Protein AF-0000000086765853 (afdb_homodimer)

Secondary structure (DSSP, 8-state):
-EEEEEEETTEEEEEEESSTT---HHHHHTHHHHHHHHHHHIIIIITTSSS-SSEEEEEEE-TTS-EEEEEEEESSTT---TTS-HHHHHHHHHSTT---EEE----TT-S-TT--------EEEEEEE-------/-EEEEEEETTEEEEEEESSTT---HHHHHTHHHHHHHHHHHIIIIITTSSS-SSEEEEEEE-TTS-EEEEEEEESSTT---TTS-HHHHHHHHHSTT---EEE----TT-S-TT--------EEEEEEE-------

pLDDT: mean 81.11, std 23.7, range [24.75, 98.75]

Sequence (272 aa):
MEFRCFVCGQLLVGISQREVTGYYPALLERKNELEMVIWEFFMDEVRLKFDSENYTFDVYVRKDGQVKLLDFNPWDAFTLPLLFSWEELEENIIEDGNTLEFRIVDSQCGVRPGLKTAVPCVTIWIPVQVVVGINSMEFRCFVCGQLLVGISQREVTGYYPALLERKNELEMVIWEFFMDEVRLKFDSENYTFDVYVRKDGQVKLLDFNPWDAFTLPLLFSWEELEENIIEDGNTLEFRIVDSQCGVRPGLKTAVPCVTIWIPVQVVVGINS

Solvent-accessible surface area (backbone atoms only — not comparable to full-atom values): 15939 Å² total; per-residue (Å²): 86,52,33,38,33,35,30,51,81,73,34,70,33,36,36,22,37,55,65,74,79,56,60,48,71,71,53,65,77,38,41,70,60,51,51,49,51,51,49,49,47,37,65,72,70,48,58,86,57,54,91,72,42,50,27,30,36,31,36,36,38,45,96,88,62,52,74,39,83,71,50,32,36,50,51,66,48,99,40,82,59,72,84,49,49,67,67,58,49,53,48,26,58,66,46,94,62,62,42,63,44,78,47,65,52,84,46,86,73,54,73,58,86,79,65,74,63,77,70,69,76,56,66,42,53,45,65,44,71,62,79,80,75,80,76,127,86,52,33,37,34,33,30,51,81,73,34,70,32,34,36,21,37,54,64,75,83,55,61,49,71,70,54,65,77,40,42,70,61,51,53,49,50,52,49,50,46,36,64,73,69,49,59,87,57,52,90,69,42,51,30,28,37,33,34,37,38,45,94,87,60,53,73,42,82,71,50,32,36,50,51,66,48,100,40,81,59,72,84,50,49,68,69,58,48,54,49,26,58,65,44,94,63,60,41,64,43,80,47,64,52,83,47,84,72,53,70,57,86,79,63,75,62,77,70,69,79,56,63,40,55,45,70,42,74,58,79,81,75,78,78,126

InterPro domains:
  IPR009772 Cell division cycle protein 123 [PF07065] (1-120)
  IPR009772 Cell division cycle protein 123 [PTHR15323] (1-120)

Radius of gyration: 19.99 Å; Cα contacts (8 Å, |Δi|>4): 425; chains: 2; bounding box: 45×53×58 Å

Nearest PDB structures (foldseek):
  8phd-assembly1_A  TM=9.191E-01  e=2.133E-11  Homo sapiens
  8phd-assembly2_C  TM=8.985E-01  e=3.098E-11  Homo sapiens
  8phv-assembly2_C  TM=8.427E-01  e=3.098E-11  Homo sapiens
  8phv-assembly1_A  TM=8.500E-01  e=6.954E-11  Homo sapiens
  3v4z-assembly1_B  TM=4.819E-01  e=2.532E-01  Yersinia pestis CO92

Organism: NCBI:txid165716

Foldseek 3Di:
DKWKWWFAQLATQEIEDPPQLDDDVVCVVCVVVLVVLVVVCSVPPPGPPDDDRTWMWMWDADPVSDIGTDDIGGHPPVDDPRVDDSVVSVVCCVPVPNHYDYDHRHDNVPPPVPCPPPPPPDPDDDDDPPPPPPDD/DKWKWWFAQLATQEIEDPPQLDDDVVCVVCVVVLVVLVVVCSVPPPGPPDDDRTWMWMWDADPVSDIDTDDIGGHPPVDDPRVDDSVVSVVCCVPPPNHYDYDHRHDNVPPPVPCPPPPPPDDDDDDDDDPPDPDD

Structure (mmCIF, N/CA/C/O backbone):
data_AF-0000000086765853-model_v1
#
loop_
_entity.id
_entity.type
_entity.pdbx_description
1 polymer 'Temperature sensing protein-like protein'
#
loop_
_atom_site.group_PDB
_atom_site.id
_atom_site.type_symbol
_atom_site.label_atom_id
_atom_site.label_alt_id
_atom_site.label_comp_id
_atom_site.label_asym_id
_atom_site.label_entity_id
_atom_site.label_seq_id
_atom_site.pdbx_PDB_ins_code
_atom_site.Cartn_x
_atom_site.Cartn_y
_atom_site.Cartn_z
_atom_site.occupancy
_atom_site.B_iso_or_equiv
_atom_site.auth_seq_id
_atom_site.auth_comp_id
_atom_site.auth_asym_id
_atom_site.auth_atom_id
_atom_site.pdbx_PDB_model_num
ATOM 1 N N . MET A 1 1 ? 11.023 13.398 2.268 1 91.69 1 MET A N 1
ATOM 2 C CA . MET A 1 1 ? 10.312 13.047 3.492 1 91.69 1 MET A CA 1
ATOM 3 C C . MET A 1 1 ? 9.031 12.281 3.176 1 91.69 1 MET A C 1
ATOM 5 O O . MET A 1 1 ? 8.43 12.484 2.123 1 91.69 1 MET A O 1
ATOM 9 N N . GLU A 1 2 ? 8.641 11.445 4.141 1 94.81 2 GLU A N 1
ATOM 10 C CA . GLU A 1 2 ? 7.523 10.547 3.871 1 94.81 2 GLU A CA 1
ATOM 11 C C . GLU A 1 2 ? 6.301 10.93 4.703 1 94.81 2 GLU A C 1
ATOM 13 O O . GLU A 1 2 ? 6.422 11.266 5.883 1 94.81 2 GLU A O 1
ATOM 18 N N . PHE A 1 3 ? 5.105 10.797 4.02 1 97.75 3 PHE A N 1
ATOM 19 C CA . PHE A 1 3 ? 3.83 11.109 4.652 1 97.75 3 PHE A CA 1
ATOM 20 C C . PHE A 1 3 ? 2.785 10.047 4.316 1 97.75 3 PHE A C 1
ATOM 22 O O . PHE A 1 3 ? 2.797 9.484 3.223 1 97.75 3 PHE A O 1
ATOM 29 N N . ARG A 1 4 ? 1.927 9.797 5.297 1 98.25 4 ARG A N 1
ATOM 30 C CA . ARG A 1 4 ? 0.739 8.984 5.051 1 98.25 4 ARG A CA 1
ATOM 31 C C . ARG A 1 4 ? -0.505 9.859 4.934 1 98.25 4 ARG A C 1
ATOM 33 O O . ARG A 1 4 ? -0.771 10.688 5.801 1 98.25 4 ARG A O 1
ATOM 40 N N . CYS A 1 5 ? -1.219 9.648 3.871 1 98.75 5 CYS A N 1
ATOM 41 C CA . CYS A 1 5 ? -2.4 10.438 3.547 1 98.75 5 CYS A CA 1
ATOM 42 C C . CYS A 1 5 ? -3.67 9.609 3.707 1 98.75 5 CYS A C 1
ATOM 44 O O . CYS A 1 5 ? -3.715 8.453 3.297 1 98.75 5 CYS A O 1
ATOM 46 N N . PHE A 1 6 ? -4.676 10.227 4.277 1 98.31 6 PHE A N 1
ATOM 47 C CA . PHE A 1 6 ? -5.93 9.547 4.578 1 98.31 6 PHE A CA 1
ATOM 48 C C . PHE A 1 6 ? -7.062 10.102 3.725 1 98.31 6 PHE A C 1
ATOM 50 O O . PHE A 1 6 ? -7.324 11.305 3.736 1 98.31 6 PHE A O 1
ATOM 57 N N . VAL A 1 7 ? -7.691 9.188 3.023 1 97.56 7 VAL A N 1
ATOM 58 C CA . VAL A 1 7 ? -8.758 9.578 2.109 1 97.56 7 VAL A CA 1
ATOM 59 C C . VAL A 1 7 ? -10.062 8.891 2.51 1 97.56 7 VAL A C 1
ATOM 61 O O . VAL A 1 7 ? -10.109 7.664 2.629 1 97.56 7 VAL A O 1
ATOM 64 N N . CYS A 1 8 ? -11.094 9.625 2.678 1 96.25 8 CYS A N 1
ATOM 65 C CA . CYS A 1 8 ? -12.43 9.117 2.969 1 96.25 8 CYS A CA 1
ATOM 66 C C . CYS A 1 8 ? -13.469 9.789 2.086 1 96.25 8 CYS A C 1
ATOM 68 O O . CYS A 1 8 ? -13.539 11.016 2.023 1 96.25 8 CYS A O 1
ATOM 70 N N . GLY A 1 9 ? -14.258 8.961 1.417 1 93.94 9 GLY A N 1
ATOM 71 C CA . GLY A 1 9 ? -15.219 9.539 0.495 1 93.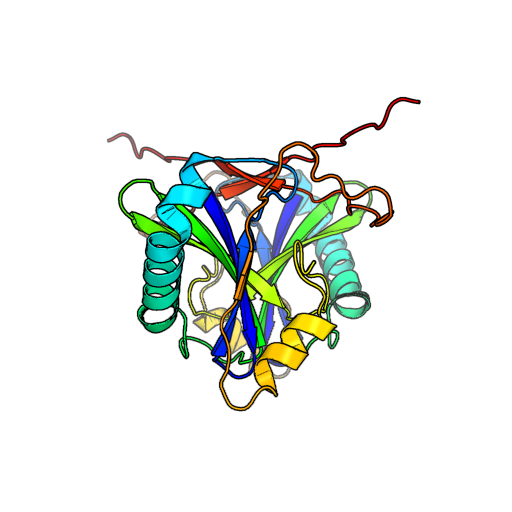94 9 GLY A CA 1
ATOM 72 C C . GLY A 1 9 ? -14.578 10.406 -0.576 1 93.94 9 GLY A C 1
ATOM 73 O O . GLY A 1 9 ? -15.102 11.469 -0.918 1 93.94 9 GLY A O 1
ATOM 74 N N . GLN A 1 10 ? -13.414 10.039 -0.979 1 94.88 10 GLN A N 1
ATOM 75 C CA . GLN A 1 10 ? -12.656 10.727 -2.023 1 94.88 10 GLN A CA 1
ATOM 76 C C . GLN A 1 10 ? -12.211 12.109 -1.56 1 94.88 10 GLN A C 1
ATOM 78 O O . GLN A 1 10 ? -11.875 12.969 -2.379 1 94.88 10 GLN A O 1
ATOM 83 N N . LEU A 1 11 ? -12.203 12.312 -0.26 1 95.62 11 LEU A N 1
ATOM 84 C CA . LEU A 1 11 ? -11.688 13.547 0.312 1 95.62 11 LEU A CA 1
ATOM 85 C C . LEU A 1 11 ? -10.414 13.289 1.114 1 95.62 11 LEU A C 1
ATOM 87 O O . LEU A 1 11 ? -10.352 12.336 1.895 1 95.62 11 LEU A O 1
ATOM 91 N N . LEU A 1 12 ? -9.406 14.102 0.818 1 97.56 12 LEU A N 1
ATOM 92 C CA . LEU A 1 12 ? -8.219 14.062 1.654 1 97.56 12 LEU A CA 1
ATOM 93 C C . LEU A 1 12 ? -8.477 14.703 3.012 1 97.56 12 LEU A C 1
ATOM 95 O O . LEU A 1 12 ? -8.641 15.922 3.104 1 97.56 12 LEU A O 1
ATOM 99 N N . VAL A 1 13 ? -8.469 13.852 4.09 1 97.31 13 VAL A N 1
ATOM 100 C CA . VAL A 1 13 ? -8.953 14.383 5.359 1 97.31 13 VAL A CA 1
ATOM 101 C C . VAL A 1 13 ? -7.801 14.492 6.355 1 97.31 13 VAL A C 1
ATOM 103 O O . VAL A 1 13 ? -7.934 15.133 7.402 1 97.31 13 VAL A O 1
ATOM 106 N N . GLY A 1 14 ? -6.699 13.781 6.109 1 97.75 14 GLY A N 1
ATOM 107 C CA . GLY A 1 14 ? -5.551 13.836 6.996 1 97.75 14 GLY A CA 1
ATOM 108 C C . GLY A 1 14 ? -4.238 13.523 6.297 1 97.75 14 GLY A C 1
ATOM 109 O O . GLY A 1 14 ? -4.203 12.711 5.367 1 97.75 14 GLY A O 1
ATOM 110 N N . ILE A 1 15 ? -3.145 14.211 6.715 1 98.38 15 ILE A N 1
ATOM 111 C CA . ILE A 1 15 ? -1.766 13.914 6.34 1 98.38 15 I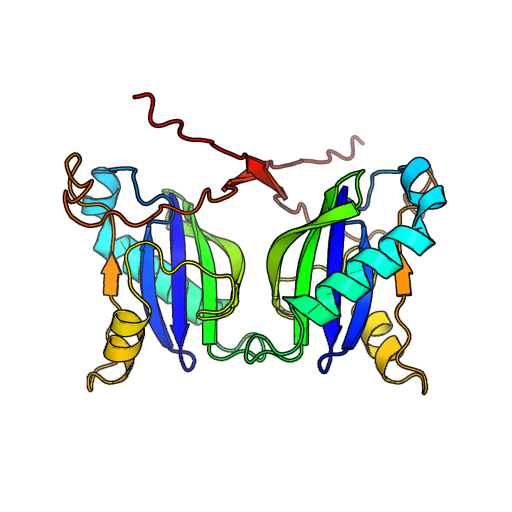LE A CA 1
ATOM 112 C C . ILE A 1 15 ? -0.908 13.773 7.598 1 98.38 15 ILE A C 1
ATOM 114 O O . ILE A 1 15 ? -0.915 14.648 8.461 1 98.38 15 ILE A O 1
ATOM 118 N N . SER A 1 16 ? -0.271 12.695 7.711 1 97.56 16 SER A N 1
ATOM 119 C CA . SER A 1 16 ? 0.595 12.445 8.859 1 97.56 16 SER A CA 1
ATOM 120 C C . SER A 1 16 ? 2.035 12.203 8.422 1 97.56 16 SER A C 1
ATOM 122 O O . SER A 1 16 ? 2.281 11.508 7.434 1 97.56 16 SER A O 1
ATOM 124 N N . GLN A 1 17 ? 2.912 12.789 9.203 1 95.31 17 GLN A N 1
ATOM 125 C CA . GLN A 1 17 ? 4.293 12.336 9.102 1 95.31 17 GLN A CA 1
ATOM 126 C C . GLN A 1 17 ? 4.379 10.812 9.234 1 95.31 17 GLN A C 1
ATOM 128 O O . GLN A 1 17 ? 3.727 10.227 10.102 1 95.31 17 GLN A O 1
ATOM 133 N N . ARG A 1 18 ? 5.176 10.234 8.398 1 94.38 18 ARG A N 1
ATOM 134 C CA . ARG A 1 18 ? 5.234 8.773 8.398 1 94.38 18 ARG A CA 1
ATOM 135 C C . ARG A 1 18 ? 6.039 8.258 9.586 1 94.38 18 ARG A C 1
ATOM 137 O O . ARG A 1 18 ? 5.594 7.352 10.297 1 94.38 18 ARG A O 1
ATOM 144 N N . GLU A 1 19 ? 7.266 8.727 9.711 1 89.88 19 GLU A N 1
ATOM 145 C CA . GLU A 1 19 ? 8.039 8.43 10.906 1 89.88 19 GLU A CA 1
ATOM 146 C C . GLU A 1 19 ? 7.633 9.32 12.07 1 89.88 19 GLU A C 1
ATOM 148 O O . GLU A 1 19 ? 7.992 10.5 12.109 1 89.88 19 GLU A O 1
ATOM 153 N N . VAL A 1 20 ? 6.938 8.719 13.039 1 87.94 20 VAL A N 1
ATOM 154 C CA . VAL A 1 20 ? 6.191 9.547 13.984 1 87.94 20 VAL A CA 1
ATOM 155 C C . VAL A 1 20 ? 7.07 9.891 15.18 1 87.94 20 VAL A C 1
ATOM 157 O O . VAL A 1 20 ? 6.629 10.57 16.109 1 87.94 20 VAL A O 1
ATOM 160 N N . THR A 1 21 ? 8.273 9.5 15.211 1 83.12 21 THR A N 1
ATOM 161 C CA . THR A 1 21 ? 9.148 9.836 16.328 1 83.12 21 THR A CA 1
ATOM 162 C C . THR A 1 21 ? 10.188 10.875 15.906 1 83.12 21 THR A C 1
ATOM 164 O O . THR A 1 21 ? 10.812 11.508 16.75 1 83.12 21 THR A O 1
ATOM 167 N N . GLY A 1 22 ? 10.336 11.047 14.664 1 83.81 22 GLY A N 1
ATOM 168 C CA . GLY A 1 22 ? 11.344 11.969 14.172 1 83.81 22 GLY A CA 1
ATOM 169 C C . GLY A 1 22 ? 10.883 13.414 14.18 1 83.81 22 GLY A C 1
ATOM 170 O O . GLY A 1 22 ? 9.805 13.727 13.664 1 83.81 22 GLY A O 1
ATOM 171 N N . TYR A 1 23 ? 11.688 14.219 14.875 1 84.25 23 TYR A N 1
ATOM 172 C CA . TYR A 1 23 ? 11.445 15.656 14.852 1 84.25 23 TYR A CA 1
ATOM 173 C C . TYR A 1 23 ? 12.305 16.344 13.797 1 84.25 23 TYR A C 1
ATOM 175 O O . TYR A 1 23 ? 13.539 16.281 13.852 1 84.25 23 TYR A O 1
ATOM 183 N N . TYR A 1 24 ? 11.617 17 12.883 1 86.25 24 TYR A N 1
ATOM 184 C CA . TYR A 1 24 ? 12.281 17.688 11.773 1 86.25 24 TYR A CA 1
ATOM 185 C C . TYR A 1 24 ? 11.859 19.141 11.703 1 86.25 24 TYR A C 1
ATOM 187 O O . TYR A 1 24 ? 10.883 19.484 11.031 1 86.25 24 TYR A O 1
ATOM 195 N N . PRO A 1 25 ? 12.625 20.047 12.266 1 83.75 25 PRO A N 1
ATOM 196 C CA . PRO A 1 25 ? 12.273 21.469 12.297 1 83.75 25 PRO A CA 1
ATOM 197 C C . PRO A 1 25 ? 12.062 22.047 10.906 1 83.75 25 PRO A C 1
ATOM 199 O O . PRO A 1 25 ? 11.188 22.906 10.711 1 83.75 25 PRO A O 1
ATOM 202 N N . ALA A 1 26 ? 12.82 21.625 9.992 1 85.25 26 ALA A N 1
ATOM 203 C CA . ALA A 1 26 ? 12.711 22.141 8.625 1 85.25 26 ALA A CA 1
ATOM 204 C C . ALA A 1 26 ? 11.328 21.844 8.039 1 85.25 26 ALA A C 1
ATOM 206 O O . ALA A 1 26 ? 10.812 22.625 7.242 1 85.25 26 ALA A O 1
ATOM 207 N N . LEU A 1 27 ? 10.812 20.75 8.422 1 84.94 27 LEU A N 1
ATOM 208 C CA . LEU A 1 27 ? 9.492 20.375 7.934 1 84.94 27 LEU A CA 1
ATOM 209 C C . LEU A 1 27 ? 8.422 21.312 8.477 1 84.94 27 LEU A C 1
ATOM 211 O O . LEU A 1 27 ? 7.465 21.641 7.77 1 84.94 27 LEU A O 1
ATOM 215 N N . LEU A 1 28 ? 8.633 21.766 9.688 1 85.06 28 LEU A N 1
ATOM 216 C CA . LEU A 1 28 ? 7.668 22.656 10.312 1 85.06 28 LEU A CA 1
ATOM 217 C C . LEU A 1 28 ? 7.594 23.984 9.57 1 85.06 28 LEU A C 1
ATOM 219 O O . LEU A 1 28 ? 6.508 24.547 9.398 1 85.06 28 LEU A O 1
ATOM 223 N N . GLU A 1 29 ? 8.664 24.406 9.117 1 89.38 29 GLU A N 1
ATOM 224 C CA . GLU A 1 29 ? 8.734 25.672 8.398 1 89.38 29 GLU A CA 1
ATOM 225 C C . GLU A 1 29 ? 8.062 25.578 7.035 1 89.38 29 GLU A C 1
ATOM 227 O O . GLU A 1 29 ? 7.586 26.578 6.5 1 89.38 29 GLU A O 1
ATOM 232 N N . ARG A 1 30 ? 7.957 24.391 6.52 1 92.56 30 ARG A N 1
ATOM 233 C CA . ARG A 1 30 ? 7.438 24.203 5.168 1 92.56 30 ARG A CA 1
ATOM 234 C C . ARG A 1 30 ? 6.082 23.5 5.199 1 92.56 30 ARG A C 1
ATOM 236 O O . ARG A 1 30 ? 5.633 22.953 4.184 1 92.56 30 ARG A O 1
ATOM 243 N N . LYS A 1 31 ? 5.457 23.5 6.215 1 93.12 31 LYS A N 1
ATOM 244 C CA . LYS A 1 31 ? 4.246 22.719 6.422 1 93.12 31 LYS A CA 1
ATOM 245 C C . LYS A 1 31 ? 3.164 23.094 5.418 1 93.12 31 LYS A C 1
ATOM 247 O O . LYS A 1 31 ? 2.551 22.234 4.793 1 93.12 31 LYS A O 1
ATOM 252 N N . ASN A 1 32 ? 2.928 24.406 5.309 1 94.25 32 ASN A N 1
ATOM 253 C CA . ASN A 1 32 ? 1.891 24.875 4.391 1 94.25 32 ASN A CA 1
ATOM 254 C C . ASN A 1 32 ? 2.203 24.484 2.949 1 94.25 32 ASN A C 1
ATOM 256 O O . ASN A 1 32 ? 1.316 24.062 2.211 1 94.25 32 ASN A O 1
ATOM 260 N N . GLU A 1 33 ? 3.363 24.703 2.58 1 95.38 33 GLU A N 1
ATOM 261 C CA . GLU A 1 33 ? 3.789 24.328 1.234 1 95.38 33 GLU A CA 1
ATOM 262 C C . GLU A 1 33 ? 3.631 22.828 1.004 1 95.38 33 GLU A C 1
ATOM 264 O O . GLU A 1 33 ? 3.135 22.406 -0.042 1 95.38 33 GLU A O 1
ATOM 269 N N . LEU A 1 34 ? 4.09 22.031 1.927 1 96.44 34 LEU A N 1
ATOM 270 C CA . LEU A 1 34 ? 3.996 20.578 1.835 1 96.44 34 LEU A CA 1
ATOM 271 C C . LEU A 1 34 ? 2.541 20.125 1.72 1 96.44 34 LEU A C 1
ATOM 273 O O . LEU A 1 34 ? 2.215 19.266 0.902 1 96.44 34 LEU A O 1
ATOM 277 N N . GLU A 1 35 ? 1.732 20.75 2.557 1 97.06 35 GLU A N 1
ATOM 278 C CA . GLU A 1 35 ? 0.307 20.438 2.51 1 97.06 35 GLU A CA 1
ATOM 279 C C . GLU A 1 35 ? -0.262 20.672 1.113 1 97.06 35 GLU A C 1
ATOM 281 O O . GLU A 1 35 ? -0.988 19.812 0.588 1 97.06 35 GLU A O 1
ATOM 286 N N . MET A 1 36 ? 0.065 21.75 0.565 1 97 36 MET A N 1
ATOM 287 C CA . MET A 1 36 ? -0.461 22.109 -0.748 1 97 36 MET A CA 1
ATOM 288 C C . MET A 1 36 ? 0.059 21.156 -1.822 1 97 36 MET A C 1
ATOM 290 O O . MET A 1 36 ? -0.702 20.703 -2.682 1 97 36 MET A O 1
ATOM 294 N N . VAL A 1 37 ? 1.311 20.891 -1.806 1 97.81 37 VAL A N 1
ATOM 295 C CA . VAL A 1 37 ? 1.936 20.031 -2.811 1 97.81 37 VAL A CA 1
ATOM 296 C C . VAL A 1 37 ? 1.324 18.625 -2.754 1 97.81 37 VAL A C 1
ATOM 298 O O . VAL A 1 37 ? 1.046 18.031 -3.791 1 97.81 37 VAL A O 1
ATOM 301 N N . ILE A 1 38 ? 1.104 18.156 -1.572 1 98.44 38 ILE A N 1
ATOM 302 C CA . ILE A 1 38 ? 0.516 16.828 -1.405 1 98.44 38 ILE A CA 1
ATOM 303 C C . ILE A 1 38 ? -0.945 16.844 -1.848 1 98.44 38 ILE A C 1
ATOM 305 O O . ILE A 1 38 ? -1.411 15.93 -2.52 1 98.44 38 ILE A O 1
ATOM 309 N N . TRP A 1 39 ? -1.643 17.875 -1.508 1 98.06 39 TRP A N 1
ATOM 310 C CA . TRP A 1 39 ? -3.033 18.016 -1.923 1 98.06 39 TRP A CA 1
ATOM 311 C C . TRP A 1 39 ? -3.148 18.047 -3.443 1 98.06 39 TRP A C 1
ATOM 313 O O . TRP A 1 39 ? -4 17.375 -4.02 1 98.06 39 TRP A O 1
ATOM 323 N N . GLU A 1 40 ? -2.332 18.812 -4.016 1 98.25 40 GLU A N 1
ATOM 324 C CA . GLU A 1 40 ? -2.352 18.906 -5.473 1 98.25 40 GLU A CA 1
ATOM 325 C C . GLU A 1 40 ? -2.049 17.562 -6.109 1 98.25 40 GLU A C 1
ATOM 327 O O . GLU A 1 40 ? -2.682 17.172 -7.098 1 98.25 40 GLU A O 1
ATOM 332 N N . PHE A 1 41 ? -1.057 16.906 -5.633 1 98.69 41 PHE A N 1
ATOM 333 C CA . PHE A 1 41 ? -0.729 15.57 -6.121 1 98.69 41 PHE A CA 1
ATOM 334 C C . PHE A 1 41 ? -1.937 14.641 -6.02 1 98.69 41 PHE A C 1
ATOM 336 O O . PHE A 1 41 ? -2.258 13.93 -6.969 1 98.69 41 PHE A O 1
ATOM 343 N N . PHE A 1 42 ? -2.588 14.672 -4.879 1 98.69 42 PHE A N 1
ATOM 344 C CA . PHE A 1 42 ? -3.779 13.859 -4.66 1 98.69 42 PHE A CA 1
ATOM 345 C C . PHE A 1 42 ? -4.848 14.172 -5.703 1 98.69 42 PHE A C 1
ATOM 347 O O . PHE A 1 42 ? -5.367 13.266 -6.355 1 98.69 42 PHE A O 1
ATOM 354 N N . MET A 1 43 ? -5.113 15.43 -5.832 1 98.06 43 MET A N 1
ATOM 355 C CA . MET A 1 43 ? -6.176 15.867 -6.738 1 98.06 43 MET A CA 1
ATOM 356 C C . MET A 1 43 ? -5.855 15.469 -8.18 1 98.06 43 MET A C 1
ATOM 358 O O . MET A 1 43 ? -6.738 15.023 -8.914 1 98.06 43 MET A O 1
ATOM 362 N N . ASP A 1 44 ? -4.629 15.531 -8.516 1 97.94 44 ASP A N 1
ATOM 363 C CA . ASP A 1 44 ? -4.25 15.391 -9.922 1 97.94 44 ASP A CA 1
ATOM 364 C C . ASP A 1 44 ? -3.949 13.93 -10.258 1 97.94 44 ASP A C 1
ATOM 366 O O . ASP A 1 44 ? -4.227 13.477 -11.375 1 97.94 44 ASP A O 1
ATOM 370 N N . GLU A 1 45 ? -3.398 13.203 -9.336 1 97.88 45 GLU A N 1
ATOM 371 C CA . GLU A 1 45 ? -2.777 11.938 -9.703 1 97.88 45 GLU A CA 1
ATOM 372 C C . GLU A 1 45 ? -3.492 10.758 -9.039 1 97.88 45 GLU A C 1
ATOM 374 O O . GLU A 1 45 ? -3.408 9.625 -9.523 1 97.88 45 GLU A O 1
ATOM 379 N N . VAL A 1 46 ? -4.133 10.977 -7.945 1 98.12 46 VAL A N 1
ATOM 380 C CA . VAL A 1 46 ? -4.594 9.844 -7.145 1 98.12 46 VAL A CA 1
ATOM 381 C C . VAL A 1 46 ? -6.117 9.805 -7.137 1 98.12 46 VAL A C 1
ATOM 383 O O . VAL A 1 46 ? -6.719 8.75 -7.391 1 98.12 46 VAL A O 1
ATOM 386 N N . ARG A 1 47 ? -6.695 10.898 -6.918 1 98.06 47 ARG A N 1
ATOM 387 C CA . ARG A 1 47 ? -8.141 10.984 -6.738 1 98.06 47 ARG A CA 1
ATOM 388 C C . ARG A 1 47 ? -8.875 10.43 -7.957 1 98.06 47 ARG A C 1
ATOM 390 O O . ARG A 1 47 ? -8.547 10.773 -9.094 1 98.06 47 ARG A O 1
ATOM 397 N N . LEU A 1 48 ? -9.805 9.492 -7.734 1 96.81 48 LEU A N 1
ATOM 398 C CA . LEU A 1 48 ? -10.742 8.969 -8.719 1 96.81 48 LEU A CA 1
ATOM 399 C C . LEU A 1 48 ? -10.016 8.164 -9.789 1 96.81 48 LEU A C 1
ATOM 401 O O . LEU A 1 48 ? -10.547 7.945 -10.883 1 96.81 48 LEU A O 1
ATOM 405 N N . LYS A 1 49 ? -8.828 7.676 -9.453 1 96.19 49 LYS A N 1
ATOM 406 C CA . LYS A 1 49 ? -8.047 6.922 -10.43 1 96.19 49 LYS A CA 1
ATOM 407 C C . LYS A 1 49 ? -8.281 5.422 -10.273 1 96.19 49 LYS A C 1
ATOM 409 O O . LYS A 1 49 ? -7.848 4.629 -11.117 1 96.19 49 LYS A O 1
ATOM 414 N N . PHE A 1 50 ? -8.945 4.949 -9.297 1 95.44 50 PHE A N 1
ATOM 415 C CA . PHE A 1 50 ? -9.328 3.564 -9.047 1 95.44 50 PHE A CA 1
ATOM 416 C C . PHE A 1 50 ? -10.609 3.494 -8.234 1 95.44 50 PHE A C 1
ATOM 418 O O . PHE A 1 50 ? -11.164 4.523 -7.844 1 95.44 50 PHE A O 1
ATOM 425 N N . ASP A 1 51 ? -11.109 2.342 -7.871 1 92.56 51 ASP A N 1
ATOM 426 C CA . ASP A 1 51 ? -12.492 2.162 -7.434 1 92.56 51 ASP A CA 1
ATOM 427 C C . ASP A 1 51 ? -12.641 2.482 -5.945 1 92.56 51 ASP A C 1
ATOM 429 O O . ASP A 1 51 ? -13.734 2.83 -5.488 1 92.56 51 ASP A O 1
ATOM 433 N N . SER A 1 52 ? -11.625 2.523 -5.16 1 94.19 52 SER A N 1
ATOM 434 C CA . SER A 1 52 ? -11.742 2.695 -3.717 1 94.19 52 SER A CA 1
ATOM 435 C C . SER A 1 52 ? -12 4.156 -3.354 1 94.19 52 SER A C 1
ATOM 437 O O . SER A 1 52 ? -11.414 5.062 -3.947 1 94.19 52 SER A O 1
ATOM 439 N N . GLU A 1 53 ? -12.891 4.332 -2.389 1 95.69 53 GLU A N 1
ATOM 440 C CA . GLU A 1 53 ? -13.234 5.68 -1.948 1 95.69 53 GLU A CA 1
ATOM 441 C C . GLU A 1 53 ? -12.594 6 -0.6 1 95.69 53 GLU A C 1
ATOM 443 O O . GLU A 1 53 ? -12.516 7.164 -0.205 1 95.69 53 GLU A O 1
ATOM 448 N N . ASN A 1 54 ? -12.281 4.973 0.148 1 96.62 54 ASN A N 1
ATOM 449 C CA . ASN A 1 54 ? -11.68 5.07 1.475 1 96.62 54 ASN A CA 1
ATOM 450 C C . ASN A 1 54 ? -10.367 4.301 1.553 1 96.62 54 ASN A C 1
ATOM 452 O O . ASN A 1 54 ? -10.352 3.074 1.443 1 96.62 54 ASN A O 1
ATOM 456 N N . TYR A 1 55 ? -9.289 4.988 1.703 1 97.88 55 TYR A N 1
ATOM 457 C CA . TYR A 1 55 ? -7.965 4.375 1.665 1 97.88 55 TYR A CA 1
ATOM 458 C C . TYR A 1 55 ? -6.91 5.32 2.227 1 97.88 55 TYR A C 1
ATOM 460 O O . TYR A 1 55 ? -7.203 6.477 2.539 1 97.88 55 TYR A O 1
ATOM 468 N N . THR A 1 56 ? -5.73 4.816 2.449 1 98.31 56 THR A N 1
ATOM 469 C CA . THR A 1 56 ? -4.555 5.641 2.697 1 98.31 56 THR A CA 1
ATOM 470 C C . THR A 1 56 ? -3.529 5.473 1.578 1 98.31 56 THR A C 1
ATOM 472 O O . THR A 1 56 ? -3.529 4.457 0.877 1 98.31 56 THR A O 1
ATOM 475 N N . PHE A 1 57 ? -2.756 6.438 1.404 1 98.44 57 PHE A N 1
ATOM 476 C CA . PHE A 1 57 ? -1.593 6.309 0.534 1 98.44 57 PHE A CA 1
ATOM 477 C C . PHE A 1 57 ? -0.395 7.047 1.118 1 98.44 57 PHE A C 1
ATOM 479 O O . PHE A 1 57 ? -0.555 8.07 1.789 1 98.44 57 PHE A O 1
ATOM 486 N N . ASP A 1 58 ? 0.772 6.492 0.904 1 97.38 58 ASP A N 1
ATOM 487 C CA . ASP A 1 58 ? 2.02 7.109 1.35 1 97.38 58 ASP A CA 1
ATOM 488 C C . ASP A 1 58 ? 2.742 7.789 0.189 1 97.38 58 ASP A C 1
ATOM 490 O O . ASP A 1 58 ? 2.732 7.285 -0.936 1 97.38 58 ASP A O 1
ATOM 494 N N . VAL A 1 59 ? 3.381 8.883 0.546 1 98.12 59 VAL A N 1
ATOM 495 C CA . VAL A 1 59 ? 4.148 9.602 -0.466 1 98.12 59 VAL A CA 1
ATOM 496 C C . VAL A 1 59 ? 5.516 9.984 0.096 1 98.12 59 VAL A C 1
ATOM 498 O O . VAL A 1 59 ? 5.688 10.078 1.313 1 98.12 59 VAL A O 1
ATOM 501 N N . TYR A 1 60 ? 6.426 10.102 -0.827 1 96.81 60 TYR A N 1
ATOM 502 C CA . TYR A 1 60 ? 7.719 10.719 -0.574 1 96.81 60 TYR A CA 1
ATOM 503 C C . TYR A 1 60 ? 7.812 12.086 -1.249 1 96.81 60 TYR A C 1
ATOM 505 O O . TYR A 1 60 ? 7.555 12.211 -2.449 1 96.81 60 TYR A O 1
ATOM 513 N N . VAL A 1 61 ? 8.117 13.055 -0.468 1 96.19 61 VAL A N 1
ATOM 514 C CA . VAL A 1 61 ? 8.258 14.398 -1.011 1 96.19 61 VAL A CA 1
ATOM 515 C C . VAL A 1 61 ? 9.727 14.82 -0.986 1 96.19 61 VAL A C 1
ATOM 517 O O . VAL A 1 61 ? 10.336 14.883 0.081 1 96.19 61 VAL A O 1
ATOM 520 N N . ARG A 1 62 ? 10.086 15.125 -2.18 1 94.5 62 ARG A N 1
ATOM 521 C CA . ARG A 1 62 ? 11.461 15.602 -2.295 1 94.5 62 ARG A CA 1
ATOM 522 C C . ARG A 1 62 ? 11.57 17.062 -1.896 1 94.5 62 ARG A C 1
ATOM 524 O O . ARG A 1 62 ? 10.562 17.766 -1.788 1 94.5 62 ARG A O 1
ATOM 531 N N . LYS A 1 63 ? 12.789 17.516 -1.711 1 90.38 63 LYS A N 1
ATOM 532 C CA . LYS A 1 63 ? 13.047 18.891 -1.319 1 90.38 63 LYS A CA 1
ATOM 533 C C . LYS A 1 63 ? 12.586 19.859 -2.4 1 90.38 63 LYS A C 1
ATOM 535 O O . LYS A 1 63 ? 12.164 20.984 -2.098 1 90.38 63 LYS A O 1
ATOM 540 N N . ASP A 1 64 ? 12.609 19.438 -3.611 1 92.62 64 ASP A N 1
ATOM 541 C CA . ASP A 1 64 ? 12.227 20.312 -4.715 1 92.62 64 ASP A CA 1
ATOM 542 C C . ASP A 1 64 ? 10.719 20.281 -4.938 1 92.62 64 ASP A C 1
ATOM 544 O O . ASP A 1 64 ? 10.211 20.922 -5.867 1 92.62 64 ASP A O 1
ATOM 548 N N . GLY A 1 65 ? 10.07 19.531 -4.227 1 92.06 65 GLY A N 1
ATOM 549 C CA . GLY A 1 65 ? 8.617 19.547 -4.289 1 92.06 65 GLY A CA 1
ATOM 550 C C . GLY A 1 65 ? 8.047 18.375 -5.074 1 92.06 65 GLY A C 1
ATOM 551 O O . GLY A 1 65 ? 6.832 18.188 -5.117 1 92.06 65 GLY A O 1
ATOM 552 N N . GLN A 1 66 ? 8.922 17.641 -5.695 1 96.38 66 GLN A N 1
ATOM 553 C CA . GLN A 1 66 ? 8.438 16.469 -6.43 1 96.38 66 GLN A CA 1
ATOM 554 C C . GLN A 1 66 ? 7.879 15.414 -5.477 1 96.38 66 GLN A C 1
ATOM 556 O O . GLN A 1 66 ? 8.477 15.141 -4.434 1 96.38 66 GLN A O 1
ATOM 561 N N . VAL A 1 67 ? 6.742 14.875 -5.891 1 97.94 67 VAL A N 1
ATOM 562 C CA . VAL A 1 67 ? 6.055 13.891 -5.055 1 97.94 67 VAL A CA 1
ATOM 563 C C . VAL A 1 67 ? 6.098 12.523 -5.723 1 97.94 67 VAL A C 1
ATOM 565 O O . VAL A 1 67 ? 5.82 12.398 -6.918 1 97.94 67 VAL A O 1
ATOM 568 N N . LYS A 1 68 ? 6.496 11.562 -4.953 1 97.19 68 LYS A N 1
ATOM 569 C CA . LYS A 1 68 ? 6.492 10.18 -5.418 1 97.19 68 LYS A CA 1
ATOM 570 C C . LYS A 1 68 ? 5.52 9.336 -4.602 1 97.19 68 LYS A C 1
ATOM 572 O O . LYS A 1 68 ? 5.559 9.344 -3.369 1 97.19 68 LYS A O 1
ATOM 577 N N . LEU A 1 69 ? 4.715 8.648 -5.32 1 97.19 69 LEU A N 1
ATOM 578 C CA . LEU A 1 69 ? 3.777 7.727 -4.688 1 97.19 69 LEU A CA 1
ATOM 579 C C . LEU A 1 69 ? 4.488 6.453 -4.234 1 97.19 69 LEU A C 1
ATOM 581 O O . LEU A 1 69 ? 5.254 5.859 -4.996 1 97.19 69 LEU A O 1
ATOM 585 N N . LEU A 1 70 ? 4.281 6.012 -3.027 1 93.06 70 LEU A N 1
ATOM 586 C CA . LEU A 1 70 ? 4.949 4.832 -2.484 1 93.06 70 LEU A CA 1
ATOM 587 C C . LEU A 1 70 ? 4.012 3.629 -2.486 1 93.06 70 LEU A C 1
ATOM 589 O O . LEU A 1 70 ? 4.312 2.604 -3.1 1 93.06 70 LEU A O 1
ATOM 593 N N . ASP A 1 71 ? 2.859 3.703 -1.756 1 93.19 71 ASP A N 1
ATOM 594 C CA . ASP A 1 71 ? 1.938 2.572 -1.686 1 93.19 71 ASP A CA 1
ATOM 595 C C . ASP A 1 71 ? 0.574 3.01 -1.155 1 93.19 71 ASP A C 1
ATOM 597 O O . ASP A 1 71 ? 0.409 4.148 -0.713 1 93.19 71 ASP A O 1
ATOM 601 N N . PHE A 1 72 ? -0.414 2.1 -1.255 1 97.38 72 PHE A N 1
ATOM 602 C CA . PHE A 1 72 ? -1.759 2.281 -0.722 1 97.38 72 PHE A CA 1
ATOM 603 C C . PHE A 1 72 ? -2.041 1.275 0.389 1 97.38 72 PHE A C 1
ATOM 605 O O . PHE A 1 72 ? -1.434 0.203 0.431 1 97.38 72 PHE A O 1
ATOM 612 N N . ASN A 1 73 ? -2.969 1.622 1.264 1 97.69 73 ASN A N 1
ATOM 613 C CA . ASN A 1 73 ? -3.475 0.704 2.279 1 97.69 73 ASN A CA 1
ATOM 614 C C . ASN A 1 73 ? -4.953 0.945 2.568 1 97.69 73 ASN A C 1
ATOM 616 O O . ASN A 1 73 ? -5.477 2.023 2.285 1 97.69 73 ASN A O 1
ATOM 620 N N . PRO A 1 74 ? -5.621 -0.078 3.078 1 97.38 74 PRO A N 1
ATOM 621 C CA . PRO A 1 74 ? -7.031 0.102 3.418 1 97.38 74 PRO A CA 1
ATOM 622 C C . PRO A 1 74 ? -7.246 1.124 4.531 1 97.38 74 PRO A C 1
ATOM 624 O O . PRO A 1 74 ? -6.359 1.329 5.363 1 97.38 74 PRO A O 1
ATOM 627 N N . TRP A 1 75 ? -8.367 1.81 4.434 1 96.75 75 TRP A N 1
ATOM 628 C CA . TRP A 1 75 ? -8.836 2.588 5.574 1 96.75 75 TRP A CA 1
ATOM 629 C C . TRP A 1 75 ? -9.102 1.687 6.777 1 96.75 75 TRP A C 1
ATOM 631 O O . TRP A 1 75 ? -9.898 0.746 6.691 1 96.75 75 TRP A O 1
ATOM 641 N N . ASP A 1 76 ? -8.406 1.961 7.941 1 92.75 76 ASP A N 1
ATOM 642 C CA . ASP A 1 76 ? -8.594 1.313 9.234 1 92.75 76 ASP A CA 1
ATOM 643 C C . ASP A 1 76 ? -7.98 -0.086 9.242 1 92.75 76 ASP A C 1
ATOM 645 O O . ASP A 1 76 ? -6.863 -0.276 9.727 1 92.75 76 ASP A O 1
ATOM 649 N N . ALA A 1 77 ? -8.578 -1.136 8.375 1 89.62 77 ALA A N 1
ATOM 650 C CA . ALA A 1 77 ? -8.117 -2.52 8.391 1 89.62 77 ALA A CA 1
ATOM 651 C C . ALA A 1 77 ? -6.629 -2.602 8.047 1 89.62 77 ALA A C 1
ATOM 653 O O . ALA A 1 77 ? -6.191 -2.08 7.02 1 89.62 77 ALA A O 1
ATOM 654 N N . PHE A 1 78 ? -5.691 -3.102 8.969 1 92.94 78 PHE A N 1
ATOM 655 C CA . PHE A 1 78 ? -4.289 -3.43 8.734 1 92.94 78 PHE A CA 1
ATOM 656 C C . PHE A 1 78 ? -3.428 -2.174 8.758 1 92.94 78 PHE A C 1
ATOM 658 O O . PHE A 1 78 ? -2.211 -2.246 8.578 1 92.94 78 PHE A O 1
ATOM 665 N N . THR A 1 79 ? -4.078 -0.972 8.727 1 95.75 79 THR A N 1
ATOM 666 C CA . THR A 1 79 ? -3.367 0.292 8.562 1 95.75 79 THR A CA 1
ATOM 667 C C . THR A 1 79 ? -3.33 1.063 9.875 1 95.75 79 THR A C 1
A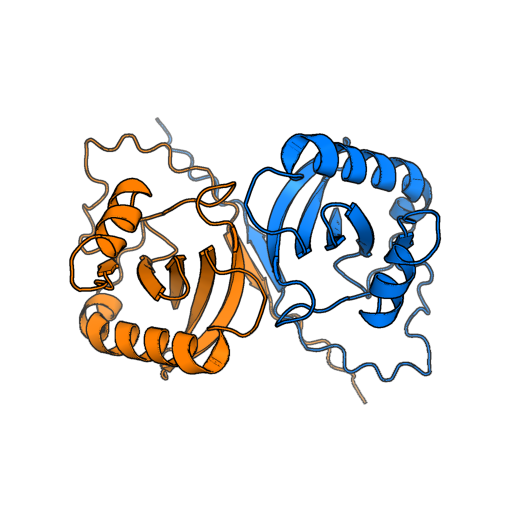TOM 669 O O . THR A 1 79 ? -4.34 1.161 10.578 1 95.75 79 THR A O 1
ATOM 672 N N . LEU A 1 80 ? -2.152 1.606 10.242 1 94.06 80 LEU A N 1
ATOM 673 C CA . LEU A 1 80 ? -2.025 2.461 11.422 1 94.06 80 LEU A CA 1
ATOM 674 C C . LEU A 1 80 ? -2.344 3.91 11.07 1 94.06 80 LEU A C 1
ATOM 676 O O . LEU A 1 80 ? -1.931 4.406 10.023 1 94.06 80 LEU A O 1
ATOM 680 N N . PRO A 1 81 ? -3.016 4.555 11.953 1 97.12 81 PRO A N 1
ATOM 681 C CA . PRO A 1 81 ? -3.369 5.949 11.688 1 97.12 81 PRO A CA 1
ATOM 682 C C . PRO A 1 81 ? -2.256 6.922 12.062 1 97.12 81 PRO A C 1
ATOM 684 O O . PRO A 1 81 ? -2.391 8.133 11.852 1 97.12 81 PRO A O 1
ATOM 687 N N . LEU A 1 82 ? -1.123 6.43 12.648 1 96.12 82 LEU A N 1
ATOM 688 C CA . LEU A 1 82 ? 0.078 7.195 12.961 1 96.12 82 LEU A CA 1
ATOM 689 C C . LEU A 1 82 ? -0.241 8.344 13.914 1 96.12 82 LEU A C 1
ATOM 691 O O . LEU A 1 82 ? -0.687 8.109 15.039 1 96.12 82 LEU A O 1
ATOM 695 N N . LEU A 1 83 ? -0.171 9.625 13.445 1 95.56 83 LEU A N 1
ATOM 696 C CA . LEU A 1 83 ? -0.34 10.766 14.344 1 95.56 83 LEU A CA 1
ATOM 697 C C . LEU A 1 83 ? -1.818 11.062 14.57 1 95.56 83 LEU A C 1
ATOM 699 O O . LEU A 1 83 ? -2.162 12.023 15.266 1 95.56 83 LEU A O 1
ATOM 703 N N . PHE A 1 84 ? -2.727 10.266 14.008 1 96.75 84 PHE A N 1
ATOM 704 C CA . PHE A 1 84 ? -4.168 10.406 14.188 1 96.75 84 PHE A CA 1
ATOM 705 C C . PHE A 1 84 ? -4.746 9.195 14.906 1 96.75 84 PHE A C 1
ATOM 707 O O . PHE A 1 84 ? -4.031 8.234 15.188 1 96.75 84 PHE A O 1
ATOM 714 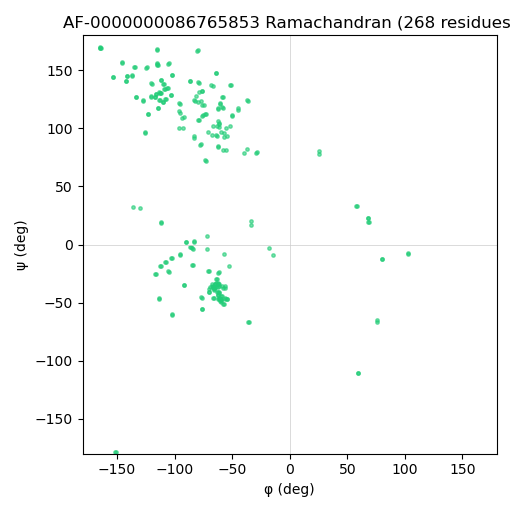N N . SER A 1 85 ? -5.961 9.367 15.328 1 96.19 85 SER A N 1
ATOM 715 C CA . SER A 1 85 ? -6.859 8.234 15.523 1 96.19 85 SER A CA 1
ATOM 716 C C . SER A 1 85 ? -7.898 8.156 14.406 1 96.19 85 SER A C 1
ATOM 718 O O . SER A 1 85 ? -8.211 9.164 13.773 1 96.19 85 SER A O 1
ATOM 720 N N . TRP A 1 86 ? -8.383 7.012 14.219 1 96.06 86 TRP A N 1
ATOM 721 C CA . TRP A 1 86 ? -9.406 6.863 13.188 1 96.06 86 TRP A CA 1
ATOM 722 C C . TRP A 1 86 ? -10.656 7.66 13.539 1 96.06 86 TRP A C 1
ATOM 724 O O . TRP A 1 86 ? -11.328 8.203 12.656 1 96.06 86 TRP A O 1
ATOM 734 N N . GLU A 1 87 ? -10.93 7.758 14.805 1 94.19 87 GLU A N 1
ATOM 735 C CA . GLU A 1 87 ? -12.07 8.539 15.266 1 94.19 87 GLU A CA 1
ATOM 736 C C . GLU A 1 87 ? -11.922 10.008 14.891 1 94.19 87 GLU A C 1
ATOM 738 O O . GLU A 1 87 ? -12.875 10.641 14.43 1 94.19 87 GLU A O 1
ATOM 743 N N . GLU A 1 88 ? -10.773 10.516 15.078 1 93.75 88 GLU A N 1
ATOM 744 C CA . GLU A 1 88 ? -10.492 11.906 14.719 1 93.75 88 GLU A CA 1
ATOM 745 C C . GLU A 1 88 ? -10.641 12.133 13.219 1 93.75 88 GLU A C 1
ATOM 747 O O . GLU A 1 88 ? -11.164 13.164 12.789 1 93.75 88 GLU A O 1
ATOM 752 N N . LEU A 1 89 ? -10.172 11.18 12.484 1 95.06 89 LEU A N 1
ATOM 753 C CA . LEU A 1 89 ? -10.234 11.289 11.039 1 95.06 89 LEU A CA 1
ATOM 754 C C . LEU A 1 89 ? -11.688 11.281 10.555 1 95.06 89 LEU A C 1
ATOM 756 O O . LEU A 1 89 ? -12.047 12.008 9.633 1 95.06 89 LEU A O 1
ATOM 760 N N . GLU A 1 90 ? -12.492 10.484 11.195 1 92.12 90 GLU A N 1
ATOM 761 C CA . GLU A 1 90 ? -13.914 10.438 10.859 1 92.12 90 GLU A CA 1
ATOM 762 C C . GLU A 1 90 ? -14.609 11.75 11.211 1 92.12 90 GLU A C 1
ATOM 764 O O . GLU A 1 90 ? -15.516 12.188 10.5 1 92.12 90 GLU A O 1
ATOM 769 N N . GLU A 1 91 ? -14.195 12.32 12.281 1 90.44 91 GLU A N 1
ATOM 770 C CA . GLU A 1 91 ? -14.758 13.602 12.695 1 90.44 91 GLU A CA 1
ATOM 771 C C . GLU A 1 91 ? -14.422 14.703 11.688 1 90.44 91 GLU A C 1
ATOM 773 O O . GLU A 1 91 ? -15.203 15.633 11.492 1 90.44 91 GLU A O 1
ATOM 778 N N . ASN A 1 92 ? -13.258 14.609 11.086 1 88.19 92 ASN A N 1
ATOM 779 C CA . ASN A 1 92 ? -12.859 15.578 10.078 1 88.19 92 ASN A CA 1
ATOM 780 C C . ASN A 1 92 ? -13.812 15.57 8.883 1 88.19 92 ASN A C 1
ATOM 782 O O . ASN A 1 92 ? -13.93 16.562 8.172 1 88.19 92 ASN A O 1
ATOM 786 N N . ILE A 1 93 ? -14.477 14.531 8.656 1 85.19 93 ILE A N 1
ATOM 787 C CA . ILE A 1 93 ? -15.414 14.383 7.547 1 85.19 93 ILE A CA 1
ATOM 788 C C . ILE A 1 93 ? -16.719 15.109 7.871 1 85.19 93 ILE A C 1
ATOM 790 O O . ILE A 1 93 ? -17.297 15.766 7 1 85.19 93 ILE A O 1
ATOM 794 N N . ILE A 1 94 ? -17.203 14.891 9.117 1 80.06 94 ILE A N 1
ATOM 795 C CA . ILE A 1 94 ? -18.5 15.391 9.555 1 80.06 94 ILE A CA 1
ATOM 796 C C . ILE A 1 94 ? -18.453 16.906 9.688 1 80.06 94 ILE A C 1
ATOM 798 O O . ILE A 1 94 ? -19.438 17.594 9.367 1 80.06 94 ILE A O 1
ATOM 802 N N . GLU A 1 95 ? -17.422 17.375 10.125 1 67.75 95 GLU A N 1
ATOM 803 C CA . GLU A 1 95 ? -17.344 18.812 10.352 1 67.75 95 GLU A CA 1
ATOM 804 C C . GLU A 1 95 ? -17.531 19.594 9.047 1 67.75 95 GLU A C 1
ATOM 806 O O . GLU A 1 95 ? -17.172 19.094 7.977 1 67.75 95 GLU A O 1
ATOM 811 N N . ASP A 1 96 ? -18.734 20.25 8.758 1 58.31 96 ASP A N 1
ATOM 812 C CA . ASP A 1 96 ? -19.312 21.031 7.664 1 58.31 96 ASP A CA 1
ATOM 813 C C . ASP A 1 96 ? -18.234 21.484 6.68 1 58.31 96 ASP A C 1
ATOM 815 O O . ASP A 1 96 ? -18.531 21.781 5.523 1 58.31 96 ASP A O 1
ATOM 819 N N . GLY A 1 97 ? -16.938 21.297 7.008 1 57.19 97 GLY A N 1
ATOM 820 C CA . GLY A 1 97 ? -15.984 21.891 6.082 1 57.19 97 GLY A CA 1
ATOM 821 C C . GLY A 1 97 ? -14.906 20.922 5.637 1 57.19 97 GLY A C 1
ATOM 822 O O . GLY A 1 97 ? -13.93 21.328 5.004 1 57.19 97 GLY A O 1
ATOM 823 N N . ASN A 1 98 ? -15.234 19.531 5.531 1 64.31 98 ASN A N 1
ATOM 824 C CA . ASN A 1 98 ? -14.18 18.641 5.059 1 64.31 98 ASN A CA 1
ATOM 825 C C . ASN A 1 98 ? -12.797 19.203 5.34 1 64.31 98 ASN A C 1
ATOM 827 O O . ASN A 1 98 ? -12.219 19.891 4.492 1 64.31 98 ASN A O 1
ATOM 831 N N . THR A 1 99 ? -12.383 19.094 6.508 1 85.38 99 THR A N 1
ATOM 832 C CA . THR A 1 99 ? -11.172 19.766 6.949 1 85.38 99 THR A CA 1
ATOM 833 C C . THR A 1 99 ? -9.969 18.844 6.859 1 85.38 99 THR A C 1
ATOM 835 O O . THR A 1 99 ? -9.977 17.75 7.438 1 85.38 99 THR A O 1
ATOM 838 N N . LEU A 1 100 ? -9.094 19.234 5.953 1 94.69 100 LEU A N 1
ATOM 839 C CA . LEU A 1 100 ? -7.801 18.562 5.875 1 94.69 100 LEU A CA 1
ATOM 840 C C . LEU A 1 100 ? -6.895 18.984 7.023 1 94.69 100 LEU A C 1
ATOM 842 O O . LEU A 1 100 ? -6.695 20.172 7.258 1 94.69 100 LEU A O 1
ATOM 846 N N . GLU A 1 101 ? -6.516 18 7.805 1 95.75 101 GLU A N 1
ATOM 847 C CA . GLU A 1 101 ? -5.547 18.281 8.867 1 95.75 101 GLU A CA 1
ATOM 848 C C . GLU A 1 101 ? -4.188 17.656 8.539 1 95.75 101 GLU A C 1
ATOM 850 O O . GLU A 1 101 ? -4.109 16.516 8.102 1 95.75 101 GLU A O 1
ATOM 855 N N . PHE A 1 102 ? -3.129 18.469 8.734 1 96.69 102 PHE A N 1
ATOM 856 C CA . PHE A 1 102 ? -1.757 18.031 8.508 1 96.69 102 PHE A CA 1
ATOM 857 C C . PHE A 1 102 ? -0.976 18 9.82 1 96.69 102 PHE A C 1
ATOM 859 O O . PHE A 1 102 ? -0.78 19.047 10.445 1 96.69 102 PHE A O 1
ATOM 866 N N . ARG A 1 103 ? -0.527 16.766 10.18 1 95.19 103 ARG A N 1
ATOM 867 C CA . ARG A 1 103 ? 0.16 16.641 11.461 1 95.19 103 ARG A CA 1
ATOM 868 C C . ARG A 1 103 ? 1.602 16.188 11.266 1 95.19 103 ARG A C 1
ATOM 870 O O . ARG A 1 103 ? 1.855 15.18 10.602 1 95.19 103 ARG A O 1
ATOM 877 N N . ILE A 1 104 ? 2.547 16.938 11.844 1 93.81 104 ILE A N 1
ATOM 878 C CA . ILE A 1 104 ? 3.971 16.625 11.922 1 93.81 104 ILE A CA 1
ATOM 879 C C . ILE A 1 104 ? 4.422 16.625 13.383 1 93.81 104 ILE A C 1
ATOM 881 O O . ILE A 1 104 ? 3.807 17.297 14.227 1 93.81 104 ILE A O 1
ATOM 885 N N . VAL A 1 105 ? 5.461 15.844 13.672 1 89.44 105 VAL A N 1
ATOM 886 C CA . VAL A 1 105 ? 6.008 15.867 15.023 1 89.44 105 VAL A CA 1
ATOM 887 C C . VAL A 1 105 ? 6.551 17.25 15.344 1 89.44 105 VAL A C 1
ATOM 889 O O . VAL A 1 105 ? 7.398 17.781 14.625 1 89.44 105 VAL A O 1
ATOM 892 N N . ASP A 1 106 ? 5.98 17.906 16.328 1 81.25 106 ASP A N 1
ATOM 893 C CA . ASP A 1 106 ? 6.285 19.328 16.547 1 81.25 106 ASP A CA 1
ATOM 894 C C . ASP A 1 106 ? 7.246 19.5 17.719 1 81.25 106 ASP A C 1
ATOM 896 O O . ASP A 1 106 ? 7.562 20.625 18.094 1 81.25 106 ASP A O 1
ATOM 900 N N . SER A 1 107 ? 7.574 18.609 18.547 1 74.69 107 SER A N 1
ATOM 901 C CA . SER A 1 107 ? 8.523 18.797 19.641 1 74.69 107 SER A CA 1
ATOM 902 C C . SER A 1 107 ? 9.383 17.547 19.844 1 74.69 107 SER A C 1
ATOM 904 O O . SER A 1 107 ? 9 16.453 19.422 1 74.69 107 SER A O 1
ATOM 906 N N . GLN A 1 108 ? 10.648 17.734 20.125 1 63.88 108 GLN A N 1
ATOM 907 C CA . GLN A 1 108 ? 11.57 16.641 20.438 1 63.88 108 GLN A CA 1
ATOM 908 C C . GLN A 1 108 ? 11.055 15.82 21.609 1 63.88 108 GLN A C 1
ATOM 910 O O . GLN A 1 108 ? 11.344 14.625 21.719 1 63.88 108 GLN A O 1
ATOM 915 N N . CYS A 1 109 ? 10.391 16.594 22.578 1 53.41 109 CYS A N 1
ATOM 916 C CA . CYS A 1 109 ? 9.938 15.883 23.766 1 53.41 109 CYS A CA 1
ATOM 917 C C . CYS A 1 109 ? 8.742 14.984 23.453 1 53.41 109 CYS A C 1
ATOM 919 O O . CYS A 1 109 ? 8.023 14.547 24.344 1 53.41 109 CYS A O 1
ATOM 921 N N . GLY A 1 110 ? 8.477 14.906 22.328 1 46.16 110 GLY A N 1
ATOM 922 C CA . GLY A 1 110 ? 7.168 14.477 21.859 1 46.16 110 GLY A CA 1
ATOM 923 C C . GLY A 1 110 ? 6.73 13.156 22.469 1 46.16 110 GLY A C 1
ATOM 924 O O . GLY A 1 110 ? 5.805 12.516 21.953 1 46.16 110 GLY A O 1
ATOM 925 N N . VAL A 1 111 ? 7.609 12.273 23.062 1 45.16 111 VAL A N 1
ATOM 926 C CA . VAL A 1 111 ? 6.797 11.172 23.562 1 45.16 111 VAL A CA 1
ATOM 927 C C . VAL A 1 111 ? 5.746 11.711 24.531 1 45.16 111 VAL A C 1
ATOM 929 O O . VAL A 1 111 ? 6.086 12.352 25.531 1 45.16 111 VAL A O 1
ATOM 932 N N . ARG A 1 112 ? 4.617 12.25 24.047 1 39.53 112 ARG A N 1
ATOM 933 C CA . ARG A 1 112 ? 3.611 12.602 25.047 1 39.53 112 ARG A CA 1
ATOM 934 C C . ARG A 1 112 ? 3.594 11.594 26.188 1 39.53 112 ARG A C 1
ATOM 936 O O . ARG A 1 112 ? 3.646 10.383 25.953 1 39.53 112 ARG A O 1
ATOM 943 N N . PRO A 1 113 ? 3.771 11.969 27.516 1 37.38 113 PRO A N 1
ATOM 944 C CA . PRO A 1 113 ? 3.66 11.055 28.656 1 37.38 113 PRO A CA 1
ATOM 945 C C . PRO A 1 113 ? 2.584 9.992 28.453 1 37.38 113 PRO A C 1
ATOM 947 O O . PRO A 1 113 ? 2.781 8.828 28.828 1 37.38 113 PRO A O 1
ATOM 950 N N . GLY A 1 114 ? 1.341 10.359 28.406 1 35.75 114 GLY A N 1
ATOM 951 C CA . GLY A 1 114 ? 0.16 9.531 28.562 1 35.75 114 GLY A CA 1
ATOM 952 C C . GLY A 1 114 ? -0.019 8.516 27.453 1 35.75 114 GLY A C 1
ATOM 953 O O . GLY A 1 114 ? -0.965 7.727 27.469 1 35.75 114 GLY A O 1
ATOM 954 N N . LEU A 1 115 ? 0.254 8.891 26.297 1 33.06 115 LEU A N 1
ATOM 955 C CA . LEU A 1 115 ? -0.161 7.898 25.297 1 33.06 115 LEU A CA 1
ATOM 956 C C . LEU A 1 115 ? 0.765 6.688 25.328 1 33.06 115 LEU A C 1
ATOM 958 O O . LEU A 1 115 ? 1.94 6.793 24.969 1 33.06 115 LEU A O 1
ATOM 962 N N . LYS A 1 116 ? 0.729 5.879 26.266 1 35.66 116 LYS A N 1
ATOM 963 C CA . LYS A 1 116 ? 1.186 4.492 26.219 1 35.66 116 LYS A CA 1
ATOM 964 C C . LYS A 1 116 ? 0.937 3.883 24.844 1 35.66 116 LYS A C 1
ATOM 966 O O . LYS A 1 116 ? 0.098 2.99 24.688 1 35.66 116 LYS A O 1
ATOM 971 N N . THR A 1 117 ? 0.683 4.758 23.797 1 33.72 117 THR A N 1
ATOM 972 C CA . THR A 1 117 ? 0.206 3.99 22.656 1 33.72 117 THR A CA 1
ATOM 973 C C . THR A 1 117 ? 1.27 3 22.188 1 33.72 117 THR A C 1
ATOM 975 O O . THR A 1 117 ? 2.449 3.346 22.094 1 33.72 117 THR A O 1
ATOM 978 N N . ALA A 1 118 ? 1.135 1.747 22.484 1 34.62 118 ALA A N 1
ATOM 979 C CA . ALA A 1 118 ? 1.842 0.608 21.906 1 34.62 118 ALA A CA 1
ATOM 980 C C . ALA A 1 118 ? 2.248 0.894 20.469 1 34.62 118 ALA A C 1
ATOM 982 O O . ALA A 1 118 ? 1.391 1.06 19.594 1 34.62 118 ALA A O 1
ATOM 983 N N . VAL A 1 119 ? 3.295 1.637 20.266 1 36.12 119 VAL A N 1
ATOM 984 C CA . VAL A 1 119 ? 3.701 1.827 18.875 1 36.12 119 VAL A CA 1
ATOM 985 C C . VAL A 1 119 ? 3.965 0.471 18.219 1 36.12 119 VAL A C 1
ATOM 987 O O . VAL A 1 119 ? 4.805 -0.298 18.703 1 36.12 119 VAL A O 1
ATOM 990 N N . PRO A 1 120 ? 3.047 -0.092 17.609 1 36.12 120 PRO A N 1
ATOM 991 C CA . PRO A 1 120 ? 3.322 -1.361 16.938 1 36.12 120 PRO A CA 1
ATOM 992 C C . PRO A 1 120 ? 4.629 -1.338 16.141 1 36.12 120 PRO A C 1
ATOM 994 O O . PRO A 1 120 ? 5.059 -0.276 15.688 1 36.12 120 PRO A O 1
ATOM 997 N N . CYS A 1 121 ? 5.59 -2.123 16.516 1 35.03 121 CYS A N 1
ATOM 998 C CA . CYS A 1 121 ? 6.812 -2.371 15.758 1 35.03 121 CYS A CA 1
ATOM 999 C C . CYS A 1 121 ? 6.516 -2.48 14.266 1 35.03 121 CYS A C 1
ATOM 1001 O O . CYS A 1 121 ? 5.801 -3.387 13.836 1 35.03 121 CYS A O 1
ATOM 1003 N N . VAL A 1 122 ? 6.344 -1.348 13.648 1 37.34 122 VAL A N 1
ATOM 1004 C CA . VAL A 1 122 ? 6.031 -1.42 12.227 1 37.34 122 VAL A CA 1
ATOM 1005 C C . VAL A 1 122 ? 7.297 -1.739 11.438 1 37.34 122 VAL A C 1
ATOM 1007 O O . VAL A 1 122 ? 8.391 -1.287 11.789 1 37.34 122 VAL A O 1
ATOM 1010 N N . THR A 1 123 ? 7.48 -2.814 10.867 1 40.5 123 THR A N 1
ATOM 1011 C CA . THR A 1 123 ? 8.469 -3.113 9.836 1 40.5 123 THR A CA 1
ATOM 1012 C C . THR A 1 123 ? 8.391 -2.094 8.703 1 40.5 123 THR A C 1
ATOM 1014 O O . THR A 1 123 ? 7.328 -1.887 8.117 1 40.5 123 THR A O 1
ATOM 1017 N N . ILE A 1 124 ? 9.328 -1.161 8.727 1 44.25 124 ILE A N 1
ATOM 1018 C CA . ILE A 1 124 ? 9.367 -0.145 7.684 1 44.25 124 ILE A CA 1
ATOM 1019 C C . ILE A 1 124 ? 10.062 -0.703 6.445 1 44.25 124 ILE A C 1
ATOM 1021 O O . ILE A 1 124 ? 11.109 -1.348 6.555 1 44.25 124 ILE A O 1
ATOM 1025 N N . TRP A 1 125 ? 9.469 -0.613 5.355 1 44.97 125 TRP A N 1
ATOM 1026 C CA . TRP A 1 125 ? 10.031 -0.981 4.059 1 44.97 125 TRP A CA 1
ATOM 1027 C C . TRP A 1 125 ? 10.68 0.223 3.387 1 44.97 125 TRP A C 1
ATOM 1029 O O . TRP A 1 125 ? 10.102 1.312 3.355 1 44.97 125 TRP A O 1
ATOM 1039 N N . ILE A 1 126 ? 12.031 0.312 3.475 1 43.44 126 ILE A N 1
ATOM 1040 C CA . ILE A 1 126 ? 12.75 1.41 2.836 1 43.44 126 ILE A CA 1
ATOM 1041 C C . ILE A 1 126 ? 12.859 1.15 1.336 1 43.44 126 ILE A C 1
ATOM 1043 O O . ILE A 1 126 ? 13.266 0.062 0.916 1 43.44 126 ILE A O 1
ATOM 1047 N N . PRO A 1 127 ? 12.359 2.109 0.518 1 44.84 127 PRO A N 1
ATOM 1048 C CA . PRO A 1 127 ? 12.508 1.986 -0.935 1 44.84 127 PRO A CA 1
ATOM 1049 C C . PRO A 1 127 ? 13.961 2.082 -1.388 1 44.84 127 PRO A C 1
ATOM 1051 O O . PRO A 1 127 ? 14.695 2.971 -0.946 1 44.84 127 PRO A O 1
ATOM 1054 N N . VAL A 1 128 ? 14.539 1.01 -1.677 1 40.19 128 VAL A N 1
ATOM 1055 C CA . VAL A 1 128 ? 15.852 1.057 -2.303 1 40.19 128 VAL A CA 1
ATOM 1056 C C . VAL A 1 128 ? 15.703 1.053 -3.822 1 40.19 128 VAL A C 1
ATOM 1058 O O . VAL A 1 128 ? 14.922 0.277 -4.371 1 40.19 128 VAL A O 1
ATOM 1061 N N . GLN A 1 129 ? 15.992 2.133 -4.332 1 38.78 129 GLN A N 1
ATOM 1062 C CA . GLN A 1 129 ? 16.016 2.213 -5.789 1 38.78 129 GLN A CA 1
ATOM 1063 C C . GLN A 1 129 ? 17.094 1.302 -6.371 1 38.78 129 GLN A C 1
ATOM 1065 O O . GLN A 1 129 ? 18.281 1.436 -6.039 1 38.78 129 GLN A O 1
ATOM 1070 N N . VAL A 1 130 ? 16.844 0.185 -6.715 1 33.34 130 VAL A N 1
ATOM 1071 C CA . VAL A 1 130 ? 17.875 -0.539 -7.453 1 33.34 130 VAL A CA 1
ATOM 1072 C C . VAL A 1 130 ? 17.812 -0.163 -8.93 1 33.34 130 VAL A C 1
ATOM 1074 O O . VAL A 1 130 ? 16.781 -0.368 -9.586 1 33.34 130 VAL A O 1
ATOM 1077 N N . VAL A 1 131 ? 18.547 0.824 -9.359 1 30.97 131 VAL A N 1
ATOM 1078 C CA . VAL A 1 131 ? 18.75 1.175 -10.766 1 30.97 131 VAL A CA 1
ATOM 1079 C C . VAL A 1 131 ? 19.547 0.08 -11.469 1 30.97 131 VAL A C 1
ATOM 1081 O O . VAL A 1 131 ? 20.641 -0.276 -11.023 1 30.97 131 VAL A O 1
ATOM 1084 N N . VAL A 1 132 ? 18.938 -0.853 -12.102 1 31.66 132 VAL A N 1
ATOM 1085 C CA . VAL A 1 132 ? 19.719 -1.775 -12.914 1 31.66 132 VAL A CA 1
ATOM 1086 C C . VAL A 1 132 ? 20.125 -1.097 -14.227 1 31.66 132 VAL A C 1
ATOM 1088 O O . VAL A 1 132 ? 19.25 -0.701 -15.016 1 31.66 132 VAL A O 1
ATOM 1091 N N . GLY A 1 133 ? 21.219 -0.375 -14.242 1 27.88 133 GLY A N 1
ATOM 1092 C CA . GLY A 1 133 ? 21.859 0.138 -15.438 1 27.88 133 GLY A CA 1
ATOM 1093 C C . GLY A 1 133 ? 22.234 -0.948 -16.438 1 27.88 133 GLY A C 1
ATOM 1094 O O . GLY A 1 133 ? 22.906 -1.921 -16.078 1 27.88 133 GLY A O 1
ATOM 1095 N N . ILE A 1 134 ? 21.359 -1.211 -17.469 1 29.25 134 ILE A N 1
ATOM 1096 C CA . ILE A 1 134 ? 21.891 -1.962 -18.609 1 29.25 134 ILE A CA 1
ATOM 1097 C C . ILE A 1 134 ? 23 -1.166 -19.281 1 29.25 134 ILE A C 1
ATOM 1099 O O . ILE A 1 134 ? 22.781 -0.036 -19.719 1 29.25 134 ILE A O 1
ATOM 1103 N N . ASN A 1 135 ? 24.172 -1.328 -18.688 1 27.56 135 ASN A N 1
ATOM 1104 C CA . ASN A 1 135 ? 25.312 -0.86 -19.469 1 27.56 135 ASN A CA 1
ATOM 1105 C C . ASN A 1 135 ? 25.266 -1.417 -20.891 1 27.56 135 ASN A C 1
ATOM 1107 O O . ASN A 1 135 ? 25.172 -2.629 -21.094 1 27.56 135 ASN A O 1
ATOM 1111 N N . SER A 1 136 ? 25.016 -0.545 -21.891 1 24.75 136 SER A N 1
ATOM 1112 C CA . SER A 1 136 ? 25.656 -0.817 -23.172 1 24.75 136 SER A CA 1
ATOM 1113 C C . SER A 1 136 ? 27.172 -0.782 -23.047 1 24.75 136 SER A C 1
ATOM 1115 O O . SER A 1 136 ? 27.719 0.006 -22.266 1 24.75 136 SER A O 1
ATOM 1117 N N . MET B 1 1 ? 1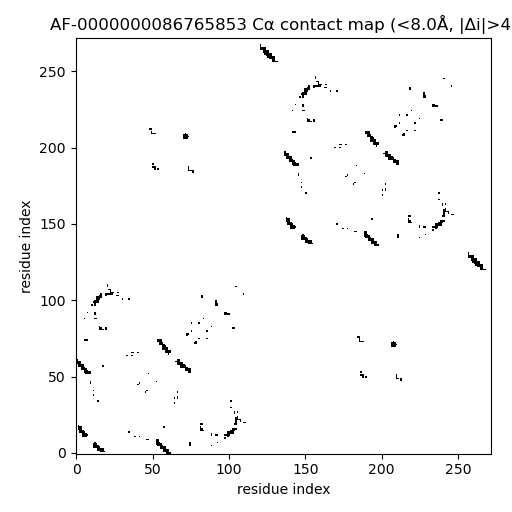0.344 -15.047 1.443 1 91.5 1 MET B N 1
ATOM 1118 C CA . MET B 1 1 ? 10.164 -14.672 0.044 1 91.5 1 MET B CA 1
ATOM 1119 C C . MET B 1 1 ? 8.906 -13.828 -0.138 1 91.5 1 MET B C 1
ATOM 1121 O O . MET B 1 1 ? 7.938 -13.984 0.606 1 91.5 1 MET B O 1
ATOM 1125 N N . GLU B 1 2 ? 8.945 -12.984 -1.163 1 94.69 2 GLU B N 1
ATOM 1126 C CA . GLU B 1 2 ? 7.863 -12.023 -1.327 1 94.69 2 GLU B CA 1
ATOM 1127 C C . GLU B 1 2 ? 7.023 -12.336 -2.562 1 94.69 2 GLU B C 1
ATOM 1129 O O . GLU B 1 2 ? 7.566 -12.695 -3.611 1 94.69 2 GLU B O 1
ATOM 1134 N N . PHE B 1 3 ? 5.676 -12.133 -2.383 1 97.69 3 PHE B N 1
ATOM 1135 C CA . PHE B 1 3 ? 4.719 -12.375 -3.455 1 97.69 3 PHE B CA 1
ATOM 1136 C C . PHE B 1 3 ? 3.688 -11.258 -3.525 1 97.69 3 PHE B C 1
ATOM 1138 O O . PHE B 1 3 ? 3.318 -10.68 -2.502 1 97.69 3 PHE B O 1
ATOM 1145 N N . ARG B 1 4 ? 3.273 -10.969 -4.75 1 98.25 4 ARG B N 1
ATOM 1146 C CA . ARG B 1 4 ? 2.127 -10.086 -4.957 1 98.25 4 ARG B CA 1
ATOM 1147 C C . ARG B 1 4 ? 0.883 -10.891 -5.324 1 98.25 4 ARG B C 1
ATOM 1149 O O . ARG B 1 4 ? 0.919 -11.719 -6.238 1 98.25 4 ARG B O 1
ATOM 1156 N N . CYS B 1 5 ? -0.155 -10.625 -4.605 1 98.75 5 CYS B N 1
ATOM 1157 C CA . CYS B 1 5 ? -1.415 -11.344 -4.758 1 98.75 5 CYS B CA 1
ATOM 1158 C C . CYS B 1 5 ? -2.48 -10.453 -5.379 1 98.75 5 CYS B C 1
ATOM 1160 O O . CYS B 1 5 ? -2.613 -9.281 -5.004 1 98.75 5 CYS B O 1
ATOM 1162 N N . PHE B 1 6 ? -3.234 -11.016 -6.285 1 98.31 6 PHE B N 1
ATOM 1163 C CA . PHE B 1 6 ? -4.246 -10.273 -7.027 1 98.31 6 PHE B CA 1
ATOM 1164 C C . PHE B 1 6 ? -5.645 -10.758 -6.668 1 98.31 6 PHE B C 1
ATOM 1166 O O . PHE B 1 6 ? -5.949 -11.945 -6.793 1 98.31 6 PHE B O 1
ATOM 1173 N N . VAL B 1 7 ? -6.43 -9.797 -6.25 1 97.56 7 VAL B N 1
ATOM 1174 C CA . VAL B 1 7 ? -7.785 -10.117 -5.809 1 97.56 7 VAL B CA 1
ATOM 1175 C C . VAL B 1 7 ? -8.797 -9.359 -6.66 1 97.56 7 VAL B C 1
ATOM 1177 O O . VAL B 1 7 ? -8.734 -8.133 -6.773 1 97.56 7 VAL B O 1
ATOM 1180 N N . CYS B 1 8 ? -9.734 -10.031 -7.215 1 96.31 8 CYS B N 1
ATOM 1181 C CA . CYS B 1 8 ? -10.828 -9.445 -7.98 1 96.31 8 CYS B CA 1
ATOM 1182 C C . CYS B 1 8 ? -12.164 -10.047 -7.562 1 96.31 8 CYS B C 1
ATOM 1184 O O . CYS B 1 8 ? -12.328 -11.273 -7.551 1 96.31 8 CYS B O 1
ATOM 1186 N N . GLY B 1 9 ? -13.102 -9.172 -7.219 1 94 9 GLY B N 1
ATOM 1187 C CA . GLY B 1 9 ? -14.375 -9.688 -6.738 1 94 9 GLY B CA 1
ATOM 1188 C C . GLY B 1 9 ? -14.234 -10.578 -5.516 1 94 9 GLY B C 1
ATOM 1189 O O . GLY B 1 9 ? -14.906 -11.602 -5.414 1 94 9 GLY B O 1
ATOM 1190 N N . GLN B 1 10 ? -13.281 -10.281 -4.703 1 94.88 10 GLN B N 1
ATOM 1191 C CA . GLN B 1 10 ? -13.016 -11 -3.463 1 94.88 10 GLN B CA 1
ATOM 1192 C C . GLN B 1 10 ? -12.508 -12.414 -3.744 1 94.88 10 GLN B C 1
ATOM 1194 O O . GLN B 1 10 ? -12.562 -13.281 -2.875 1 94.88 10 GLN B O 1
ATOM 1199 N N . LEU B 1 11 ? -12.016 -12.625 -4.941 1 95.69 11 LEU B N 1
ATOM 1200 C CA . LEU B 1 11 ? -11.391 -13.898 -5.293 1 95.69 11 LEU B CA 1
ATOM 1201 C C . LEU B 1 11 ? -9.898 -13.719 -5.555 1 95.69 11 LEU B C 1
ATOM 1203 O O . LEU B 1 11 ? -9.492 -12.773 -6.242 1 95.69 11 LEU B O 1
ATOM 1207 N N . LEU B 1 12 ? -9.133 -14.594 -4.918 1 97.56 12 LEU B N 1
ATOM 1208 C CA . LEU B 1 12 ? -7.707 -14.625 -5.242 1 97.56 12 LEU B CA 1
ATOM 1209 C C . LEU B 1 12 ? -7.477 -15.266 -6.605 1 97.56 12 LEU B C 1
ATOM 1211 O O . LEU B 1 12 ? -7.672 -16.469 -6.77 1 97.56 12 LEU B O 1
ATOM 1215 N N . VAL B 1 13 ? -7 -14.414 -7.602 1 97.31 13 VAL B N 1
ATOM 1216 C CA . VAL B 1 13 ? -7.004 -14.93 -8.969 1 97.31 13 VAL B CA 1
ATOM 1217 C C . VAL B 1 13 ? -5.57 -15.117 -9.453 1 97.31 13 VAL B C 1
ATOM 1219 O O . VAL B 1 13 ? -5.332 -15.766 -10.477 1 97.31 13 VAL B O 1
ATOM 1222 N N . GLY B 1 14 ? -4.613 -14.477 -8.797 1 97.81 14 GLY B N 1
ATOM 1223 C CA . GLY B 1 14 ? -3.217 -14.602 -9.188 1 97.81 14 GLY B CA 1
ATOM 1224 C C . GLY B 1 14 ? -2.252 -14.359 -8.039 1 97.81 14 GLY B C 1
ATOM 1225 O O . GLY B 1 14 ? -2.525 -13.547 -7.156 1 97.81 14 GLY B O 1
ATOM 1226 N N . ILE B 1 15 ? -1.122 -15.109 -8.023 1 98.38 15 ILE B N 1
ATOM 1227 C CA . ILE B 1 15 ? 0.028 -14.891 -7.152 1 98.38 15 ILE B CA 1
ATOM 1228 C C . ILE B 1 15 ? 1.302 -14.812 -7.992 1 98.38 15 ILE B C 1
ATOM 1230 O O . ILE B 1 15 ? 1.573 -15.703 -8.805 1 98.38 15 ILE B O 1
ATOM 1234 N N . SER B 1 16 ? 1.998 -13.75 -7.855 1 97.5 16 SER B N 1
ATOM 1235 C CA . SER B 1 16 ? 3.246 -13.57 -8.586 1 97.5 16 SER B CA 1
ATOM 1236 C C . SER B 1 16 ? 4.426 -13.398 -7.641 1 97.5 16 SER B C 1
ATOM 1238 O O . SER B 1 16 ? 4.32 -12.711 -6.625 1 97.5 16 SER B O 1
ATOM 1240 N N . GLN B 1 17 ? 5.5 -14.062 -8.031 1 95.25 17 GLN B N 1
ATOM 1241 C CA . GLN B 1 17 ? 6.762 -13.68 -7.41 1 95.25 17 GLN B CA 1
ATOM 1242 C C . GLN B 1 17 ? 6.973 -12.172 -7.488 1 95.25 17 GLN B C 1
ATOM 1244 O O . GLN B 1 17 ? 6.727 -11.555 -8.531 1 95.25 17 GLN B O 1
ATOM 1249 N N . ARG B 1 18 ? 7.426 -11.625 -6.41 1 94.25 18 ARG B N 1
ATOM 1250 C CA . ARG B 1 18 ? 7.562 -10.172 -6.371 1 94.25 18 ARG B CA 1
ATOM 1251 C C . ARG B 1 18 ? 8.781 -9.719 -7.168 1 94.25 18 ARG B C 1
ATOM 1253 O O . ARG B 1 18 ? 8.688 -8.789 -7.973 1 94.25 18 ARG B O 1
ATOM 1260 N N . GLU B 1 19 ? 9.938 -10.258 -6.832 1 89.62 19 GLU B N 1
ATOM 1261 C CA . GLU B 1 19 ? 11.125 -10.008 -7.645 1 89.62 19 GLU B CA 1
ATOM 1262 C C . GLU B 1 19 ? 11.141 -10.891 -8.891 1 89.62 19 GLU B C 1
ATOM 1264 O O . GLU B 1 19 ? 11.438 -12.086 -8.805 1 89.62 19 GLU B O 1
ATOM 1269 N N . VAL B 1 20 ? 10.891 -10.266 -10.031 1 87.69 20 VAL B N 1
ATOM 1270 C CA . VAL B 1 20 ? 10.508 -11.055 -11.195 1 87.69 20 VAL B CA 1
ATOM 1271 C C . VAL B 1 20 ? 11.758 -11.461 -11.977 1 87.69 20 VAL B C 1
ATOM 1273 O O . VAL B 1 20 ? 11.656 -12.125 -13.008 1 87.69 20 VAL B O 1
ATOM 1276 N N . THR B 1 21 ? 12.891 -11.125 -11.539 1 83 21 THR B N 1
ATOM 1277 C CA . THR B 1 21 ? 14.102 -11.523 -12.25 1 83 21 THR B CA 1
ATOM 1278 C C . THR B 1 21 ? 14.852 -12.609 -11.484 1 83 21 THR B C 1
ATOM 1280 O O . THR B 1 21 ? 15.719 -13.289 -12.039 1 83 21 THR B O 1
ATOM 1283 N N . GLY B 1 22 ? 14.516 -12.789 -10.289 1 83.69 22 GLY B N 1
ATOM 1284 C CA . GLY B 1 22 ? 15.211 -13.758 -9.461 1 83.69 22 GLY B CA 1
ATOM 1285 C C . GLY B 1 22 ? 14.695 -15.18 -9.656 1 83.69 22 GLY B C 1
ATOM 1286 O O . GLY B 1 22 ? 13.492 -15.422 -9.594 1 83.69 22 GLY B O 1
ATOM 1287 N N . TYR B 1 23 ? 15.664 -16.031 -9.992 1 83.81 23 TYR B N 1
ATOM 1288 C CA . TYR B 1 23 ? 15.352 -17.453 -10.078 1 83.81 23 TYR B CA 1
ATOM 1289 C C . TYR B 1 23 ? 15.711 -18.172 -8.789 1 83.81 23 TYR B C 1
ATOM 1291 O O . TYR B 1 23 ? 16.875 -18.172 -8.367 1 83.81 23 TYR B O 1
ATOM 1299 N N . TYR B 1 24 ? 14.688 -18.781 -8.219 1 85.94 24 TYR B N 1
ATOM 1300 C CA . TYR B 1 24 ? 14.836 -19.484 -6.945 1 85.94 24 TYR B CA 1
ATOM 1301 C C . TYR B 1 24 ? 14.344 -20.922 -7.047 1 85.94 24 TYR B C 1
ATOM 1303 O O . TYR B 1 24 ? 13.172 -21.203 -6.797 1 85.94 24 TYR B O 1
ATOM 1311 N N . PRO B 1 25 ? 15.203 -21.859 -7.277 1 83.25 25 PRO B N 1
ATOM 1312 C CA . PRO B 1 25 ? 14.812 -23.25 -7.461 1 83.25 25 PRO B CA 1
ATOM 1313 C C . PRO B 1 25 ? 14.062 -23.828 -6.258 1 83.25 25 PRO B C 1
ATOM 1315 O O . PRO B 1 25 ? 13.133 -24.625 -6.426 1 83.25 25 PRO B O 1
ATOM 1318 N N . ALA B 1 26 ? 14.445 -23.422 -5.125 1 84.88 26 ALA B N 1
ATOM 1319 C CA . ALA B 1 26 ? 13.797 -23.922 -3.912 1 84.88 26 ALA B CA 1
ATOM 1320 C C . ALA B 1 26 ? 12.32 -23.547 -3.885 1 84.88 26 ALA B C 1
ATOM 1322 O O . ALA B 1 26 ? 11.492 -24.297 -3.359 1 84.88 26 ALA B O 1
ATOM 1323 N N . LEU B 1 27 ? 12.047 -22.438 -4.43 1 84.5 27 LEU B N 1
ATOM 1324 C CA . LEU B 1 27 ? 10.656 -21.984 -4.469 1 84.5 27 LEU B CA 1
ATOM 1325 C C . LEU B 1 27 ? 9.82 -22.875 -5.379 1 84.5 27 LEU B C 1
ATOM 1327 O O . LEU B 1 27 ? 8.648 -23.141 -5.09 1 84.5 27 LEU B O 1
ATOM 1331 N N . LEU B 1 28 ? 10.453 -23.328 -6.434 1 84.81 28 LEU B N 1
ATOM 1332 C CA . LEU B 1 28 ? 9.742 -24.172 -7.387 1 84.81 28 LEU B CA 1
ATOM 1333 C C . LEU B 1 28 ? 9.32 -25.484 -6.742 1 84.81 28 LEU B C 1
ATOM 1335 O O . LEU B 1 28 ? 8.219 -25.984 -7 1 84.81 28 LEU B O 1
ATOM 1339 N N . GLU B 1 29 ? 10.117 -25.953 -5.926 1 89.19 29 GLU B N 1
ATOM 1340 C CA . GLU B 1 29 ? 9.836 -27.219 -5.25 1 89.19 29 GLU B CA 1
ATOM 1341 C C . GLU B 1 29 ? 8.711 -27.078 -4.234 1 89.19 29 GLU B C 1
ATOM 1343 O O . GLU B 1 29 ? 8.008 -28.047 -3.932 1 89.19 29 GLU B O 1
ATOM 1348 N N . ARG B 1 30 ? 8.484 -25.875 -3.773 1 92.38 30 ARG B N 1
ATOM 1349 C CA . ARG B 1 30 ? 7.508 -25.641 -2.715 1 92.38 30 ARG B CA 1
ATOM 1350 C C . ARG B 1 30 ? 6.305 -24.875 -3.242 1 92.38 30 ARG B C 1
ATOM 1352 O O . ARG B 1 30 ? 5.535 -24.297 -2.465 1 92.38 30 ARG B O 1
ATOM 1359 N N . LYS B 1 31 ? 6.117 -24.859 -4.438 1 93 31 LYS B N 1
ATOM 1360 C CA . LYS B 1 31 ? 5.117 -24 -5.07 1 93 31 LYS B CA 1
ATOM 1361 C C . LYS B 1 31 ? 3.715 -24.312 -4.555 1 93 31 LYS B C 1
ATOM 1363 O O . LYS B 1 31 ? 2.961 -23.406 -4.195 1 93 31 LYS B O 1
ATOM 1368 N N . ASN B 1 32 ? 3.387 -25.625 -4.547 1 94.25 32 ASN B N 1
ATOM 1369 C CA . ASN B 1 32 ? 2.059 -26.016 -4.094 1 94.25 32 ASN B CA 1
ATOM 1370 C C . ASN B 1 32 ? 1.827 -25.625 -2.635 1 94.25 32 ASN B C 1
ATOM 1372 O O . ASN B 1 32 ? 0.752 -25.141 -2.281 1 94.25 32 ASN B O 1
ATOM 1376 N N . GLU B 1 33 ? 2.744 -25.906 -1.854 1 95.38 33 GLU B N 1
ATOM 1377 C CA . GLU B 1 33 ? 2.652 -25.547 -0.443 1 95.38 33 GLU B CA 1
ATOM 1378 C C . GLU B 1 33 ? 2.504 -24.031 -0.273 1 95.38 33 GLU B C 1
ATOM 1380 O O . GLU B 1 33 ? 1.677 -23.562 0.517 1 95.38 33 GLU B O 1
ATOM 1385 N N . LEU B 1 34 ? 3.316 -23.266 -0.954 1 96.38 34 LEU B N 1
ATOM 1386 C CA . LEU B 1 34 ? 3.277 -21.812 -0.889 1 96.38 34 LEU B CA 1
ATOM 1387 C C . LEU B 1 34 ? 1.914 -21.281 -1.324 1 96.38 34 LEU B C 1
ATOM 1389 O O . LEU B 1 34 ? 1.353 -20.391 -0.68 1 96.38 34 LEU B O 1
ATOM 1393 N N . GLU B 1 35 ? 1.456 -21.859 -2.406 1 97 35 GLU B N 1
ATOM 1394 C CA . GLU B 1 35 ? 0.138 -21.469 -2.895 1 97 35 GL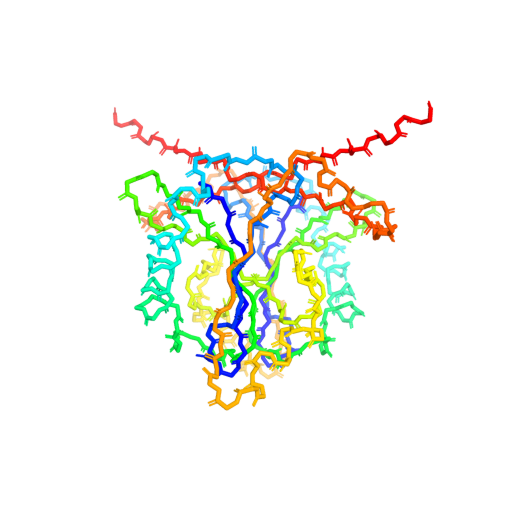U B CA 1
ATOM 1395 C C . GLU B 1 35 ? -0.927 -21.656 -1.816 1 97 35 GLU B C 1
ATOM 1397 O O . GLU B 1 35 ? -1.75 -20.766 -1.593 1 97 35 GLU B O 1
ATOM 1402 N N . MET B 1 36 ? -0.9 -22.75 -1.2 1 97 36 MET B N 1
ATOM 1403 C CA . MET B 1 36 ? -1.899 -23.062 -0.184 1 97 36 MET B CA 1
ATOM 1404 C C . MET B 1 36 ? -1.77 -22.125 1.017 1 97 36 MET B C 1
ATOM 1406 O O . MET B 1 36 ? -2.771 -21.625 1.53 1 97 36 MET B O 1
ATOM 1410 N N . VAL B 1 37 ? -0.59 -21.922 1.479 1 97.75 37 VAL B N 1
ATOM 1411 C CA . VAL B 1 37 ? -0.341 -21.094 2.654 1 97.75 37 VAL B CA 1
ATOM 1412 C C . VAL B 1 37 ? -0.807 -19.672 2.387 1 97.75 37 VAL B C 1
ATOM 1414 O O . VAL B 1 37 ? -1.419 -19.031 3.252 1 97.75 37 VAL B O 1
ATOM 1417 N N . ILE B 1 38 ? -0.541 -19.188 1.207 1 98.44 38 ILE B N 1
ATOM 1418 C CA . ILE B 1 38 ? -0.948 -17.828 0.847 1 98.44 38 ILE B CA 1
ATOM 1419 C C . ILE B 1 38 ? -2.467 -17.766 0.708 1 98.44 38 ILE B C 1
ATOM 1421 O O . ILE B 1 38 ? -3.1 -16.812 1.165 1 98.44 38 ILE B O 1
ATOM 1425 N N . TRP B 1 39 ? -3.041 -18.75 0.123 1 98.06 39 TRP B N 1
ATOM 1426 C CA . TRP B 1 39 ? -4.492 -18.828 -0.017 1 98.06 39 TRP B CA 1
ATOM 1427 C C . TRP B 1 39 ? -5.172 -18.828 1.35 1 98.06 39 TRP B C 1
ATOM 1429 O O . TRP B 1 39 ? -6.137 -18.094 1.573 1 98.06 39 TRP B O 1
ATOM 1439 N N . GLU B 1 40 ? -4.672 -19.641 2.186 1 98.25 40 GLU B N 1
ATOM 1440 C CA . GLU B 1 40 ? -5.238 -19.703 3.529 1 98.25 40 GLU B CA 1
ATOM 1441 C C . GLU B 1 40 ? -5.125 -18.359 4.246 1 98.25 40 GLU B C 1
ATOM 1443 O O . GLU B 1 40 ? -6.062 -17.938 4.93 1 98.25 40 GLU B O 1
ATOM 1448 N N . PHE B 1 41 ? -3.996 -17.781 4.18 1 98.69 41 PHE B N 1
ATOM 1449 C CA . PHE B 1 41 ? -3.805 -16.453 4.773 1 98.69 41 PHE B CA 1
ATOM 1450 C C . PHE B 1 41 ? -4.828 -15.469 4.234 1 98.69 41 PHE B C 1
ATOM 1452 O O . PHE B 1 41 ? -5.445 -14.727 5 1 98.69 41 PHE B O 1
ATOM 1459 N N . PHE B 1 42 ? -5.004 -15.469 2.928 1 98.69 42 PHE B N 1
ATOM 1460 C CA . PHE B 1 42 ? -5.98 -14.602 2.285 1 98.69 42 PHE B CA 1
ATOM 1461 C C . PHE B 1 42 ? -7.375 -14.836 2.85 1 98.69 42 PHE B C 1
ATOM 1463 O O . PHE B 1 42 ? -8.055 -13.898 3.268 1 98.69 42 PHE B O 1
ATOM 1470 N N . MET B 1 43 ? -7.746 -16.078 2.859 1 98.06 43 MET B N 1
ATOM 1471 C CA . MET B 1 43 ? -9.086 -16.453 3.293 1 98.06 43 MET B CA 1
ATOM 1472 C C . MET B 1 43 ? -9.32 -16.062 4.75 1 98.06 43 MET B C 1
ATOM 1474 O O . MET B 1 43 ? -10.383 -15.562 5.105 1 98.06 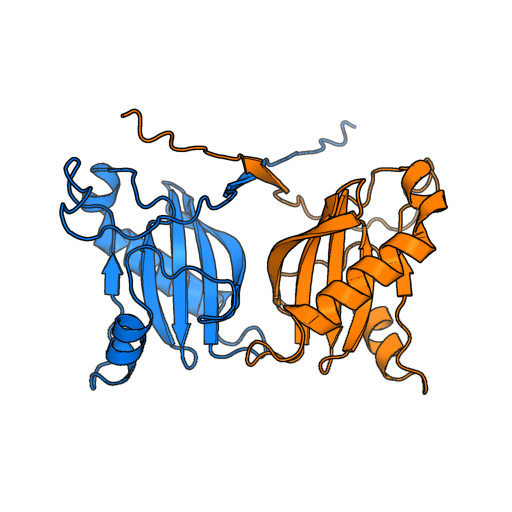43 MET B O 1
ATOM 1478 N N . ASP B 1 44 ? -8.312 -16.172 5.527 1 97.94 44 ASP B N 1
ATOM 1479 C CA . ASP B 1 44 ? -8.477 -16.031 6.969 1 97.94 44 ASP B CA 1
ATOM 1480 C C . ASP B 1 44 ? -8.25 -14.586 7.41 1 97.94 44 ASP B C 1
ATOM 1482 O O . ASP B 1 44 ? -8.898 -14.102 8.336 1 97.94 44 ASP B O 1
ATOM 1486 N N . GLU B 1 45 ? -7.352 -13.914 6.766 1 97.81 45 GLU B N 1
ATOM 1487 C CA . GLU B 1 45 ? -6.844 -12.68 7.352 1 97.81 45 GLU B CA 1
ATOM 1488 C C . GLU B 1 45 ? -7.191 -11.469 6.484 1 97.81 45 GLU B C 1
ATOM 1490 O O . GLU B 1 45 ? -7.227 -10.336 6.969 1 97.81 45 GLU B O 1
ATOM 1495 N N . VAL B 1 46 ? -7.387 -11.656 5.211 1 98.12 46 VAL B N 1
ATOM 1496 C CA . VAL B 1 46 ? -7.445 -10.508 4.309 1 98.12 46 VAL B CA 1
ATOM 1497 C C . VAL B 1 46 ? -8.852 -10.383 3.729 1 98.12 46 VAL B C 1
ATOM 1499 O O . VAL B 1 46 ? -9.438 -9.297 3.742 1 98.12 46 VAL B O 1
ATOM 1502 N N . ARG B 1 47 ? -9.367 -11.445 3.307 1 98.06 47 ARG B N 1
ATOM 1503 C CA . ARG B 1 47 ? -10.641 -11.453 2.6 1 98.06 47 ARG B CA 1
ATOM 1504 C C . ARG B 1 47 ? -11.75 -10.852 3.459 1 98.06 47 ARG B C 1
ATOM 1506 O O . ARG B 1 47 ? -11.891 -11.203 4.633 1 98.06 47 ARG B O 1
ATOM 1513 N N . LEU B 1 48 ? -12.461 -9.867 2.91 1 96.81 48 LEU B N 1
ATOM 1514 C CA . LEU B 1 48 ? -13.672 -9.281 3.48 1 96.81 48 LEU B CA 1
ATOM 1515 C C . LEU B 1 48 ? -13.352 -8.508 4.758 1 96.81 48 LEU B C 1
ATOM 1517 O O . LEU B 1 48 ? -14.234 -8.25 5.57 1 96.81 48 LEU B O 1
ATOM 1521 N N . LYS B 1 49 ? -12.102 -8.086 4.891 1 96.19 49 LYS B N 1
ATOM 1522 C CA . LYS B 1 49 ? -11.703 -7.363 6.098 1 96.19 49 LYS B CA 1
ATOM 1523 C C . LYS B 1 49 ? -11.781 -5.852 5.887 1 96.19 49 LYS B C 1
ATOM 1525 O O . LYS B 1 49 ? -11.648 -5.082 6.84 1 96.19 49 LYS B O 1
ATOM 1530 N N . PHE B 1 50 ? -11.992 -5.348 4.73 1 95.38 50 PHE B N 1
ATOM 1531 C CA . PHE B 1 50 ? -12.172 -3.943 4.379 1 95.38 50 PHE B CA 1
ATOM 1532 C C . PHE B 1 50 ? -13.055 -3.801 3.145 1 95.38 50 PHE B C 1
ATOM 1534 O O . PHE B 1 50 ? -13.492 -4.801 2.568 1 95.38 50 PHE B O 1
ATOM 1541 N N . ASP B 1 51 ? -13.312 -2.627 2.641 1 92.5 51 ASP B N 1
ATOM 1542 C CA . ASP B 1 51 ? -14.414 -2.365 1.717 1 92.5 51 ASP B CA 1
ATOM 1543 C C . ASP B 1 51 ? -14.016 -2.697 0.28 1 92.5 51 ASP B C 1
ATOM 1545 O O . ASP B 1 51 ? -14.875 -2.979 -0.558 1 92.5 51 ASP B O 1
ATOM 1549 N N . SER B 1 52 ? -12.773 -2.82 -0.064 1 94.25 52 SER B N 1
ATOM 1550 C CA . SER B 1 52 ? -12.359 -3.008 -1.449 1 94.25 52 SER B CA 1
ATOM 1551 C C . SER B 1 52 ? -12.539 -4.457 -1.892 1 94.25 52 SER B C 1
ATOM 1553 O O . SER B 1 52 ? -12.273 -5.383 -1.125 1 94.25 52 SER B O 1
ATOM 1555 N N . GLU B 1 53 ? -13 -4.602 -3.137 1 95.69 53 GLU B N 1
ATOM 1556 C CA . GLU B 1 53 ? -13.219 -5.934 -3.684 1 95.69 53 GLU B CA 1
ATOM 1557 C C . GLU B 1 53 ? -12.141 -6.301 -4.699 1 95.69 53 GLU B C 1
ATOM 1559 O O . GLU B 1 53 ? -11.984 -7.473 -5.047 1 95.69 53 GLU B O 1
ATOM 1564 N N . ASN B 1 54 ? -11.516 -5.297 -5.266 1 96.62 54 ASN B N 1
ATOM 1565 C CA . ASN B 1 54 ? -10.469 -5.438 -6.27 1 96.62 54 ASN B CA 1
ATOM 1566 C C . ASN B 1 54 ? -9.18 -4.746 -5.84 1 96.62 54 ASN B C 1
ATOM 1568 O O . ASN B 1 54 ? -9.133 -3.521 -5.727 1 96.62 54 ASN B O 1
ATOM 1572 N N . TYR B 1 55 ? -8.172 -5.492 -5.574 1 97.88 55 TYR B N 1
ATOM 1573 C CA . TYR B 1 55 ? -6.926 -4.953 -5.035 1 97.88 55 TYR B CA 1
ATOM 1574 C C . TYR B 1 55 ? -5.793 -5.965 -5.168 1 97.88 55 TYR B C 1
ATOM 1576 O O . TYR B 1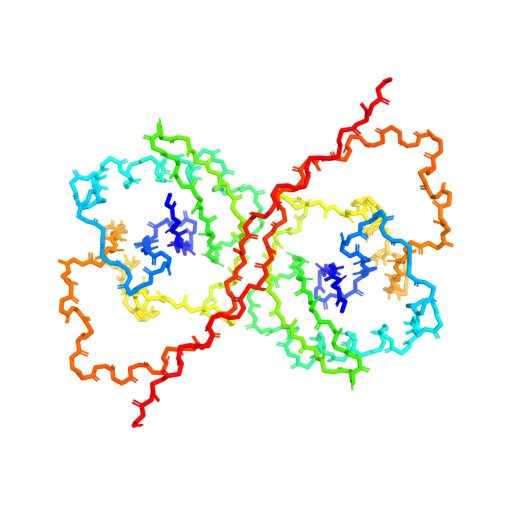 55 ? -6.016 -7.105 -5.582 1 97.88 55 TYR B O 1
ATOM 1584 N N . THR B 1 56 ? -4.594 -5.523 -4.934 1 98.31 56 THR B N 1
ATOM 1585 C CA . THR B 1 56 ? -3.457 -6.414 -4.727 1 98.31 56 THR B CA 1
ATOM 1586 C C . THR B 1 56 ? -2.922 -6.293 -3.303 1 98.31 56 THR B C 1
ATOM 1588 O O . THR B 1 56 ? -3.137 -5.277 -2.639 1 98.31 56 THR B O 1
ATOM 1591 N N . PHE B 1 57 ? -2.322 -7.297 -2.865 1 98.5 57 PHE B N 1
ATOM 1592 C CA . PHE B 1 57 ? -1.566 -7.223 -1.619 1 98.5 57 PHE B CA 1
ATOM 1593 C C . PHE B 1 57 ? -0.282 -8.039 -1.716 1 98.5 57 PHE B C 1
ATOM 1595 O O . PHE B 1 57 ? -0.236 -9.055 -2.412 1 98.5 57 PHE B O 1
ATOM 1602 N N . ASP B 1 58 ? 0.748 -7.551 -1.072 1 97.38 58 ASP B N 1
ATOM 1603 C CA . ASP B 1 58 ? 2.033 -8.242 -1.022 1 97.38 58 ASP B CA 1
ATOM 1604 C C . ASP B 1 58 ? 2.225 -8.953 0.316 1 97.38 58 ASP B C 1
ATOM 1606 O O . ASP B 1 58 ? 1.826 -8.43 1.361 1 97.38 58 ASP B O 1
ATOM 1610 N N . VAL B 1 59 ? 2.891 -10.078 0.217 1 98.12 59 VAL B N 1
ATOM 1611 C CA . VAL B 1 59 ? 3.178 -10.828 1.434 1 98.12 59 VAL B CA 1
ATOM 1612 C C . VAL B 1 59 ? 4.633 -11.297 1.425 1 98.12 59 VAL B C 1
ATOM 1614 O O . VAL B 1 59 ? 5.246 -11.414 0.361 1 98.12 59 VAL B O 1
ATOM 1617 N N . TYR B 1 60 ? 5.109 -11.445 2.623 1 96.75 60 TYR B N 1
ATOM 1618 C CA . TYR B 1 60 ? 6.363 -12.148 2.869 1 96.75 60 TYR B CA 1
ATOM 1619 C C . TYR B 1 60 ? 6.113 -13.508 3.51 1 96.75 60 TYR B C 1
ATOM 1621 O O . TYR B 1 60 ? 5.414 -13.609 4.52 1 96.75 60 TYR B O 1
ATOM 1629 N N . VAL B 1 61 ? 6.648 -14.516 2.881 1 96.12 61 VAL B N 1
ATOM 1630 C CA . VAL B 1 61 ? 6.492 -15.867 3.422 1 96.12 61 VAL B CA 1
ATOM 1631 C C . VAL B 1 61 ? 7.836 -16.359 3.949 1 96.12 61 VAL B C 1
ATOM 1633 O O . VAL B 1 61 ? 8.805 -16.484 3.191 1 96.12 61 VAL B O 1
ATOM 1636 N N . ARG B 1 62 ? 7.703 -16.672 5.195 1 94.38 62 ARG B N 1
ATOM 1637 C CA . ARG B 1 62 ? 8.906 -17.219 5.816 1 94.38 62 ARG B CA 1
ATOM 1638 C C . ARG B 1 62 ? 9.07 -18.688 5.469 1 94.38 62 ARG B C 1
ATOM 1640 O O . ARG B 1 62 ? 8.133 -19.328 4.988 1 94.38 62 ARG B O 1
ATOM 1647 N N . LYS B 1 63 ? 10.234 -19.203 5.742 1 90.25 63 LYS B N 1
ATOM 1648 C CA . LYS B 1 63 ? 10.547 -20.594 5.457 1 90.25 63 LYS B CA 1
ATOM 1649 C C . LYS B 1 63 ? 9.656 -21.531 6.27 1 90.25 63 LYS B C 1
ATOM 1651 O O . LYS B 1 63 ? 9.32 -22.625 5.812 1 90.25 63 LYS B O 1
ATOM 1656 N N . ASP B 1 64 ? 9.242 -21.109 7.402 1 92.44 64 ASP B N 1
ATOM 1657 C CA . ASP B 1 64 ? 8.43 -21.953 8.266 1 92.44 64 ASP B CA 1
ATOM 1658 C C . ASP B 1 64 ? 6.949 -21.828 7.91 1 92.44 64 ASP B C 1
ATOM 1660 O O . ASP B 1 64 ? 6.098 -22.438 8.57 1 92.44 64 ASP B O 1
ATOM 1664 N N . GLY B 1 65 ? 6.664 -21.047 7.016 1 92.06 65 GLY B N 1
ATOM 1665 C CA . GLY B 1 65 ? 5.293 -20.969 6.531 1 92.06 65 GLY B CA 1
ATOM 1666 C C . GLY B 1 65 ? 4.539 -19.766 7.059 1 92.06 65 GLY B C 1
ATOM 1667 O O . GLY B 1 65 ? 3.41 -19.5 6.641 1 92.06 65 GLY B O 1
ATOM 1668 N N . GLN B 1 66 ? 5.164 -19.062 7.973 1 96.31 66 GLN B N 1
ATOM 1669 C CA . GLN B 1 66 ? 4.5 -17.875 8.477 1 96.31 66 GLN B CA 1
ATOM 1670 C C . GLN B 1 66 ? 4.406 -16.797 7.402 1 96.31 66 GLN B C 1
ATOM 1672 O O . GLN B 1 66 ? 5.363 -16.562 6.66 1 96.31 66 GLN B O 1
ATOM 1677 N N . VAL B 1 67 ? 3.232 -16.188 7.359 1 97.94 67 VAL B N 1
ATOM 1678 C CA . VAL B 1 67 ? 2.969 -15.172 6.336 1 97.94 67 VAL B CA 1
ATOM 1679 C C . VAL B 1 67 ? 2.834 -13.805 6.992 1 97.94 67 VAL B C 1
ATOM 1681 O O . VAL B 1 67 ? 2.137 -13.648 7.996 1 97.94 67 VAL B O 1
ATOM 1684 N N . LYS B 1 68 ? 3.535 -12.883 6.449 1 97.12 68 LYS B N 1
ATOM 1685 C CA . LYS B 1 68 ? 3.43 -11.492 6.895 1 97.12 68 LYS B CA 1
ATOM 1686 C C . LYS B 1 68 ? 2.891 -10.602 5.781 1 97.12 68 LYS B C 1
ATOM 1688 O O . LYS B 1 68 ? 3.393 -10.625 4.656 1 97.12 68 LYS B O 1
ATOM 1693 N N . LEU B 1 69 ? 1.909 -9.859 6.141 1 97.19 69 LEU B N 1
ATOM 1694 C CA . LEU B 1 69 ? 1.334 -8.898 5.211 1 97.19 69 LEU B CA 1
ATOM 1695 C C . LEU B 1 69 ? 2.232 -7.668 5.078 1 97.19 69 LEU B C 1
ATOM 1697 O O . LEU B 1 69 ? 2.684 -7.113 6.082 1 97.19 69 LEU B O 1
ATOM 1701 N N . LEU B 1 70 ? 2.523 -7.223 3.889 1 93 70 LEU B N 1
ATOM 1702 C CA . LEU B 1 70 ? 3.412 -6.09 3.654 1 93 70 LEU B CA 1
ATOM 1703 C C . LEU B 1 70 ? 2.617 -4.836 3.318 1 93 70 LEU B C 1
ATOM 1705 O O . LEU B 1 70 ? 2.732 -3.818 4.008 1 93 70 LEU B O 1
ATOM 1709 N N . ASP B 1 71 ? 1.816 -4.848 2.225 1 93 71 ASP B N 1
ATOM 1710 C CA . ASP B 1 71 ? 1.053 -3.668 1.827 1 93 71 ASP B CA 1
ATOM 1711 C C . ASP B 1 71 ? -0.035 -4.031 0.818 1 93 71 ASP B C 1
ATOM 1713 O O . ASP B 1 71 ? -0.092 -5.168 0.343 1 93 71 ASP B O 1
ATOM 1717 N N . PHE B 1 72 ? -0.925 -3.078 0.544 1 97.44 72 PHE B N 1
ATOM 1718 C CA . PHE B 1 72 ? -1.979 -3.186 -0.457 1 97.44 72 PHE B CA 1
ATOM 1719 C C . PHE B 1 72 ? -1.766 -2.178 -1.58 1 97.44 72 PHE B C 1
ATOM 1721 O O . PHE B 1 72 ? -1.132 -1.14 -1.377 1 97.44 72 PHE B O 1
ATOM 1728 N N . ASN B 1 73 ? -2.307 -2.479 -2.75 1 97.75 73 ASN B N 1
ATOM 1729 C CA . ASN B 1 73 ? -2.336 -1.547 -3.873 1 97.75 73 ASN B CA 1
ATOM 1730 C C . ASN B 1 73 ? -3.605 -1.711 -4.703 1 97.75 73 ASN B C 1
ATOM 1732 O O . ASN B 1 73 ? -4.254 -2.756 -4.652 1 97.75 73 ASN B O 1
ATOM 1736 N N . PRO B 1 74 ? -3.975 -0.654 -5.418 1 97.44 74 PRO B N 1
ATOM 1737 C CA . PRO B 1 74 ? -5.164 -0.759 -6.266 1 97.44 74 PRO B CA 1
ATOM 1738 C C . PRO B 1 74 ? -5 -1.781 -7.387 1 97.44 74 PRO B C 1
ATOM 1740 O O . PRO B 1 74 ? -3.877 -2.049 -7.828 1 97.44 74 PRO B O 1
ATOM 1743 N N . TRP B 1 75 ? -6.102 -2.404 -7.738 1 96.75 75 TRP B N 1
ATOM 1744 C CA . TRP B 1 75 ? -6.156 -3.168 -8.984 1 96.75 75 TRP B CA 1
ATOM 1745 C C . TRP B 1 75 ? -5.898 -2.268 -10.188 1 96.75 75 TRP B C 1
ATOM 1747 O O . TRP B 1 75 ? -6.613 -1.285 -10.398 1 96.75 75 TRP B O 1
ATOM 1757 N N . ASP B 1 76 ? -4.836 -2.592 -10.984 1 92.75 76 ASP B N 1
ATOM 1758 C CA . ASP B 1 76 ? -4.492 -1.955 -12.25 1 92.75 76 ASP B CA 1
ATOM 1759 C C . ASP B 1 76 ? -3.846 -0.59 -12.023 1 92.75 76 ASP B C 1
ATOM 1761 O O . ASP B 1 76 ? -2.623 -0.456 -12.102 1 92.75 76 ASP B O 1
ATOM 1765 N N . ALA B 1 77 ? -4.668 0.488 -11.406 1 89.38 77 ALA B N 1
ATOM 1766 C CA . ALA B 1 77 ? -4.152 1.845 -11.234 1 89.38 77 ALA B CA 1
ATOM 1767 C C . ALA B 1 77 ? -2.896 1.852 -10.375 1 89.38 77 ALA B C 1
ATOM 1769 O O . ALA B 1 77 ? -2.9 1.321 -9.258 1 89.38 77 ALA B O 1
ATOM 1770 N N . PHE B 1 78 ? -1.659 2.305 -10.875 1 93 78 PHE B N 1
ATOM 1771 C CA . PHE B 1 78 ? -0.429 2.561 -10.133 1 93 78 PHE B CA 1
ATOM 1772 C C . PHE B 1 78 ? 0.312 1.26 -9.852 1 93 78 PHE B C 1
ATOM 1774 O O . PHE B 1 78 ? 1.381 1.271 -9.234 1 93 78 PHE B O 1
ATOM 1781 N N . THR B 1 79 ? -0.378 0.085 -10.07 1 95.75 79 THR B N 1
ATOM 1782 C CA . THR B 1 79 ? 0.154 -1.212 -9.664 1 95.75 79 THR B CA 1
ATOM 1783 C C . THR B 1 79 ? 0.635 -2.002 -10.875 1 95.75 79 THR B C 1
ATOM 1785 O O . THR B 1 79 ? -0.047 -2.049 -11.906 1 95.75 79 THR B O 1
ATOM 1788 N N . LEU B 1 80 ? 1.833 -2.613 -10.773 1 93.94 80 LEU B N 1
ATOM 1789 C CA . LEU B 1 80 ? 2.34 -3.484 -11.828 1 93.94 80 LEU B CA 1
ATOM 1790 C C . LEU B 1 80 ? 1.839 -4.914 -11.641 1 93.94 80 LEU B C 1
ATOM 1792 O O . LEU B 1 80 ? 1.795 -5.418 -10.516 1 93.94 80 LEU B O 1
ATOM 1796 N N . PRO B 1 81 ? 1.52 -5.535 -12.727 1 97.19 81 PRO B N 1
ATOM 1797 C CA . PRO B 1 81 ? 1.013 -6.906 -12.625 1 97.19 81 PRO B CA 1
ATOM 1798 C C . PRO B 1 81 ? 2.131 -7.945 -12.57 1 97.19 81 PRO B C 1
ATOM 1800 O O . PRO B 1 81 ? 1.859 -9.141 -12.438 1 97.19 81 PRO B O 1
ATOM 1803 N N . LEU B 1 82 ? 3.416 -7.52 -12.672 1 96.12 82 LEU B N 1
ATOM 1804 C CA . LEU B 1 82 ? 4.602 -8.352 -12.516 1 96.12 82 LEU B CA 1
ATOM 1805 C C . LEU B 1 82 ? 4.602 -9.492 -13.539 1 96.12 82 LEU B C 1
ATOM 1807 O O . LEU B 1 82 ? 4.625 -9.25 -14.742 1 96.12 82 LEU B O 1
ATOM 1811 N N . LEU B 1 83 ? 4.422 -10.766 -13.109 1 95.56 83 LEU B N 1
ATOM 1812 C CA . LEU B 1 83 ? 4.539 -11.906 -14.016 1 95.56 83 LEU B CA 1
ATOM 1813 C C . LEU B 1 83 ? 3.238 -12.125 -14.781 1 95.56 83 LEU B C 1
ATOM 1815 O O . LEU B 1 83 ? 3.127 -13.07 -15.562 1 95.56 83 LEU B O 1
ATOM 1819 N N . PHE B 1 84 ? 2.234 -11.281 -14.578 1 96.75 84 PHE B N 1
ATOM 1820 C CA . PHE B 1 84 ? 0.963 -11.344 -15.289 1 96.75 84 PHE B CA 1
ATOM 1821 C C . PHE B 1 84 ? 0.77 -10.109 -16.156 1 96.75 84 PHE B C 1
ATOM 1823 O O . PHE B 1 84 ? 1.589 -9.188 -16.141 1 96.75 84 PHE B O 1
ATOM 1830 N N . SER B 1 85 ? -0.21 -10.211 -17 1 96.31 85 SER B N 1
ATOM 1831 C CA . SER B 1 85 ? -0.901 -9.031 -17.516 1 96.31 85 SER B CA 1
ATOM 1832 C C . SER B 1 85 ? -2.277 -8.883 -16.875 1 96.31 85 SER B C 1
ATOM 1834 O O . SER B 1 85 ? -2.865 -9.867 -16.422 1 96.31 85 SER B O 1
ATOM 1836 N N . TRP B 1 86 ? -2.736 -7.715 -16.859 1 96.12 86 TRP B N 1
ATOM 1837 C CA . TRP B 1 86 ? -4.062 -7.496 -16.297 1 96.12 86 TRP B CA 1
ATOM 1838 C C . TRP B 1 86 ? -5.129 -8.234 -17.094 1 96.12 86 TRP B C 1
ATOM 1840 O O . TRP B 1 86 ? -6.109 -8.727 -16.531 1 96.12 86 TRP B O 1
ATOM 1850 N N . GLU B 1 87 ? -4.906 -8.32 -18.375 1 94.31 87 GLU B N 1
ATOM 1851 C CA . GLU B 1 87 ? -5.836 -9.047 -19.234 1 94.31 87 GLU B CA 1
ATOM 1852 C C . GLU B 1 87 ? -5.914 -10.516 -18.844 1 94.31 87 GLU B C 1
ATOM 1854 O O . GLU B 1 87 ? -7.008 -11.086 -18.781 1 94.31 87 GLU B O 1
ATOM 1859 N N . GLU B 1 88 ? -4.816 -11.086 -18.594 1 93.88 88 GLU B N 1
ATOM 1860 C CA . GLU B 1 88 ? -4.766 -12.477 -18.172 1 93.88 88 GLU B CA 1
ATOM 1861 C C . GLU B 1 88 ? -5.488 -12.68 -16.844 1 93.88 88 GLU B C 1
ATOM 1863 O O . GLU B 1 88 ? -6.184 -13.672 -16.641 1 93.88 88 GLU B O 1
ATOM 1868 N N . LEU B 1 89 ? -5.27 -11.742 -15.984 1 95.19 89 LEU B N 1
ATOM 1869 C CA . LEU B 1 89 ? -5.883 -11.836 -14.664 1 95.19 89 LEU B CA 1
ATOM 1870 C C . LEU B 1 89 ? -7.402 -11.742 -14.766 1 95.19 89 LEU B C 1
ATOM 1872 O O . LEU B 1 89 ? -8.125 -12.445 -14.055 1 95.19 89 LEU B O 1
ATOM 1876 N N . GLU B 1 90 ? -7.863 -10.922 -15.641 1 92.25 90 GLU B N 1
ATOM 1877 C CA . GLU B 1 90 ? -9.305 -10.789 -15.867 1 92.25 90 GLU B CA 1
ATOM 1878 C C . GLU B 1 90 ? -9.883 -12.062 -16.469 1 92.25 90 GLU B C 1
ATOM 1880 O O . GLU B 1 90 ? -11.016 -12.445 -16.156 1 92.25 90 GLU B O 1
ATOM 1885 N N . GLU B 1 91 ? -9.125 -12.672 -17.312 1 90.62 91 GLU B N 1
ATOM 1886 C CA . GLU B 1 91 ? -9.562 -13.922 -17.922 1 90.62 91 GLU B CA 1
ATOM 1887 C C . GLU B 1 91 ? -9.703 -15.023 -16.875 1 90.62 91 GLU B C 1
ATOM 1889 O O . GLU B 1 91 ? -10.555 -15.906 -17 1 90.62 91 GLU B O 1
ATOM 1894 N N . ASN B 1 92 ? -8.859 -14.984 -15.883 1 88.38 92 ASN B N 1
ATOM 1895 C CA . ASN B 1 92 ? -8.922 -15.969 -14.805 1 88.38 92 ASN B CA 1
ATOM 1896 C C . ASN B 1 92 ? -10.25 -15.891 -14.055 1 88.38 92 ASN B C 1
ATOM 1898 O O . ASN B 1 92 ? -10.688 -16.875 -13.453 1 88.38 92 ASN B O 1
ATOM 1902 N N . ILE B 1 93 ? -10.883 -14.812 -14.078 1 85.5 93 ILE B N 1
ATOM 1903 C CA . ILE B 1 93 ? -12.156 -14.594 -13.406 1 85.5 93 ILE B CA 1
ATOM 1904 C C . ILE B 1 93 ? -13.281 -15.258 -14.203 1 85.5 93 ILE B C 1
ATOM 1906 O O . ILE B 1 93 ? -14.18 -15.867 -13.625 1 85.5 93 ILE B O 1
ATOM 1910 N N . ILE B 1 94 ? -13.25 -15.016 -15.555 1 80.31 94 ILE B N 1
ATOM 1911 C CA . ILE B 1 94 ? -14.312 -15.445 -16.453 1 80.31 94 ILE B CA 1
ATOM 1912 C C . ILE B 1 94 ? -14.305 -16.969 -16.578 1 80.31 94 ILE B C 1
ATOM 1914 O O . ILE B 1 94 ? -15.367 -17.594 -16.656 1 80.31 94 ILE B O 1
ATOM 1918 N N . GLU B 1 95 ? -13.211 -17.5 -16.578 1 68.19 95 GLU B N 1
ATOM 1919 C CA . GLU B 1 95 ? -13.141 -18.938 -16.766 1 68.19 95 GLU B CA 1
ATOM 1920 C C . GLU B 1 95 ? -13.859 -19.688 -15.648 1 68.19 95 GLU B C 1
ATOM 1922 O O . GLU B 1 95 ? -13.914 -19.203 -14.516 1 68.19 95 GLU B O 1
ATOM 1927 N N . ASP B 1 96 ? -15.094 -20.297 -15.867 1 58.59 96 ASP B N 1
ATOM 1928 C CA . ASP B 1 96 ? -16.094 -21.031 -15.102 1 58.59 96 ASP B CA 1
ATOM 1929 C C . ASP B 1 96 ? -15.516 -21.562 -13.789 1 58.59 96 ASP B C 1
ATOM 1931 O O . ASP B 1 96 ? -16.25 -21.844 -12.852 1 58.59 96 ASP B O 1
ATOM 1935 N N . GLY B 1 97 ? -14.203 -21.359 -13.531 1 57.59 97 GLY B N 1
ATOM 1936 C CA . GLY B 1 97 ? -13.711 -21.984 -12.312 1 57.59 97 GLY B CA 1
ATOM 1937 C C . GLY B 1 97 ? -12.805 -21.078 -11.492 1 57.59 97 GLY B C 1
ATOM 1938 O O . GLY B 1 97 ? -12.18 -21.531 -10.531 1 57.59 97 GLY B O 1
ATOM 1939 N N . ASN B 1 98 ? -13.062 -19.688 -11.531 1 64.25 98 ASN B N 1
ATOM 1940 C CA . ASN B 1 98 ? -12.195 -18.859 -10.703 1 64.25 98 ASN B CA 1
ATOM 1941 C C . ASN B 1 98 ? -10.844 -19.531 -10.461 1 64.25 98 ASN B C 1
ATOM 1943 O O . ASN B 1 98 ? -10.672 -20.266 -9.492 1 64.25 98 ASN B O 1
ATOM 1947 N N . THR B 1 99 ? -10.008 -19.438 -11.375 1 85.62 99 THR B N 1
ATOM 1948 C CA . THR B 1 99 ? -8.758 -20.188 -11.336 1 85.62 99 THR B CA 1
ATOM 1949 C C . THR B 1 99 ? -7.629 -19.328 -10.781 1 85.62 99 THR B C 1
ATOM 1951 O O . THR B 1 99 ? -7.355 -18.234 -11.305 1 85.62 99 THR B O 1
ATOM 1954 N N . LEU B 1 100 ? -7.176 -19.781 -9.625 1 94.69 100 LEU B N 1
ATOM 1955 C CA . LEU B 1 100 ? -5.977 -19.172 -9.055 1 94.69 100 LEU B CA 1
ATOM 1956 C C . LEU B 1 100 ? -4.727 -19.656 -9.781 1 94.69 100 LEU B C 1
ATOM 1958 O O . LEU B 1 100 ? -4.52 -20.875 -9.938 1 94.69 100 LEU B O 1
ATOM 1962 N N . GLU B 1 101 ? -4.027 -18.719 -10.352 1 95.81 101 GLU B N 1
ATOM 1963 C CA . GLU B 1 101 ? -2.748 -19.062 -10.977 1 95.81 101 GLU B CA 1
ATOM 1964 C C . GLU B 1 101 ? -1.581 -18.516 -10.156 1 95.81 101 GLU B C 1
ATOM 1966 O O . GLU B 1 101 ? -1.614 -17.375 -9.695 1 95.81 101 GLU B O 1
ATOM 1971 N N . PHE B 1 102 ? -0.568 -19.391 -9.938 1 96.69 102 PHE B N 1
ATOM 1972 C CA . PHE B 1 102 ? 0.642 -19.016 -9.211 1 96.69 102 PHE B CA 1
ATOM 1973 C C . PHE B 1 102 ? 1.856 -19.047 -10.125 1 96.69 102 PHE B C 1
ATOM 1975 O O . PHE B 1 102 ? 2.221 -20.109 -10.648 1 96.69 102 PHE B O 1
ATOM 1982 N N . ARG B 1 103 ? 2.467 -17.844 -10.281 1 95.12 103 ARG B N 1
ATOM 1983 C CA . ARG B 1 103 ? 3.59 -17.766 -11.211 1 95.12 103 ARG B CA 1
ATOM 1984 C C . ARG B 1 103 ? 4.879 -17.391 -10.484 1 95.12 103 ARG B C 1
ATOM 1986 O O . ARG B 1 103 ? 4.922 -16.391 -9.766 1 95.12 103 ARG B O 1
ATOM 1993 N N . ILE B 1 104 ? 5.93 -18.203 -10.672 1 93.75 104 ILE B N 1
ATOM 1994 C CA . ILE B 1 104 ? 7.293 -17.969 -10.203 1 93.75 104 ILE B CA 1
ATOM 1995 C C . ILE B 1 104 ? 8.258 -18.031 -11.383 1 93.75 104 ILE B C 1
ATOM 1997 O O . ILE B 1 104 ? 7.965 -18.656 -12.406 1 93.75 104 ILE B O 1
ATOM 2001 N N . VAL B 1 105 ? 9.367 -17.297 -11.266 1 89.25 105 VAL B N 1
ATOM 2002 C CA . VAL B 1 105 ? 10.375 -17.359 -12.312 1 89.25 105 VAL B CA 1
ATOM 2003 C C . VAL B 1 105 ? 10.922 -18.781 -12.414 1 89.25 105 VAL B C 1
ATOM 2005 O O . VAL B 1 105 ? 11.414 -19.344 -11.43 1 89.25 105 VAL B O 1
ATOM 2008 N N . ASP B 1 106 ? 10.727 -19.422 -13.531 1 81.31 106 ASP B N 1
ATOM 2009 C CA . ASP B 1 106 ? 11.016 -20.844 -13.633 1 81.31 106 ASP B CA 1
ATOM 2010 C C . ASP B 1 106 ? 12.336 -21.094 -14.359 1 81.31 106 ASP B C 1
ATOM 2012 O O . ASP B 1 106 ? 12.711 -22.234 -14.594 1 81.31 106 ASP B O 1
ATOM 2016 N N . SER B 1 107 ? 12.992 -20.219 -14.992 1 74.81 107 SER B N 1
ATOM 2017 C CA . SER B 1 107 ? 14.273 -20.469 -15.648 1 74.81 107 SER B CA 1
ATOM 2018 C C . SER B 1 107 ? 15.211 -19.266 -15.5 1 74.81 107 SER B C 1
ATOM 2020 O O . SER B 1 107 ? 14.766 -18.156 -15.242 1 74.81 107 SER B O 1
ATOM 2022 N N . GLN B 1 108 ? 16.484 -19.531 -15.281 1 63.72 108 GLN B N 1
ATOM 2023 C CA . GLN B 1 108 ? 17.516 -18.484 -15.219 1 63.72 108 GLN B CA 1
ATOM 2024 C C . GLN B 1 108 ? 17.516 -17.656 -16.484 1 63.72 108 GLN B C 1
ATOM 2026 O O . GLN B 1 108 ? 17.875 -16.469 -16.453 1 63.72 108 GLN B O 1
ATOM 2031 N N . CYS B 1 109 ? 17.266 -18.391 -17.656 1 52.91 109 CYS B N 1
ATOM 2032 C CA . CYS B 1 109 ? 17.328 -17.672 -18.922 1 52.91 109 CYS B CA 1
ATOM 2033 C C . CYS B 1 109 ? 16.125 -16.734 -19.078 1 52.91 109 CYS B C 1
ATOM 2035 O O . CYS B 1 109 ? 15.875 -16.234 -20.172 1 52.91 109 CYS B O 1
ATOM 2037 N N . GLY B 1 110 ? 15.328 -16.781 -18.234 1 46.38 110 GLY B N 1
ATOM 2038 C CA . GLY B 1 110 ? 13.969 -16.312 -18.422 1 46.38 110 GLY B CA 1
ATOM 2039 C C . GLY B 1 110 ? 13.883 -14.867 -18.859 1 46.38 110 GLY B C 1
ATOM 2040 O O . GLY B 1 110 ? 12.828 -14.234 -18.75 1 46.38 110 GLY B O 1
ATOM 2041 N N . VAL B 1 111 ? 14.992 -14.047 -18.891 1 45.47 111 VAL B N 1
ATOM 2042 C CA . VAL B 1 111 ? 14.57 -12.836 -19.578 1 45.47 111 VAL B CA 1
ATOM 2043 C C . VAL B 1 111 ? 14 -13.188 -20.953 1 45.47 111 VAL B C 1
ATOM 2045 O O . VAL B 1 111 ? 14.68 -13.812 -21.766 1 45.47 111 VAL B O 1
ATOM 2048 N N . ARG B 1 112 ? 12.75 -13.617 -21.062 1 39.69 112 ARG B N 1
ATOM 2049 C CA . ARG B 1 112 ? 12.219 -13.844 -22.406 1 39.69 112 ARG B CA 1
ATOM 2050 C C . ARG B 1 112 ? 12.742 -12.797 -23.375 1 39.69 112 ARG B C 1
ATOM 2052 O O . ARG B 1 112 ? 12.766 -11.602 -23.062 1 39.69 112 ARG B O 1
ATOM 2059 N N . PRO B 1 113 ? 13.422 -13.148 -24.547 1 37.38 113 PRO B N 1
ATOM 2060 C CA . PRO B 1 113 ? 13.844 -12.195 -25.578 1 37.38 113 PRO B CA 1
ATOM 2061 C C . PRO B 1 113 ? 12.852 -11.055 -25.781 1 37.38 113 PRO B C 1
ATOM 2063 O O . PRO B 1 113 ? 13.258 -9.906 -25.984 1 37.38 113 PRO B O 1
ATOM 2066 N N . GLY B 1 114 ? 11.688 -11.32 -26.266 1 35.66 114 GLY B N 1
ATOM 2067 C CA . GLY B 1 114 ? 10.727 -10.406 -26.844 1 35.66 114 GLY B CA 1
ATOM 2068 C C . GLY B 1 114 ? 10.164 -9.414 -25.844 1 35.66 114 GLY B C 1
ATOM 2069 O O . GLY B 1 114 ? 9.344 -8.562 -26.203 1 35.66 114 GLY B O 1
ATOM 2070 N N . LEU B 1 115 ? 9.945 -9.82 -24.703 1 33.06 115 LEU B N 1
ATOM 2071 C CA . LEU B 1 115 ? 9.219 -8.82 -23.922 1 33.06 115 LEU B CA 1
ATOM 2072 C C . LEU B 1 115 ? 10.125 -7.66 -23.531 1 33.06 115 LEU B C 1
ATOM 2074 O O . LEU B 1 115 ? 11.062 -7.84 -22.75 1 33.06 115 LEU B O 1
ATOM 2078 N N . LYS B 1 116 ? 10.484 -6.848 -24.375 1 35.5 116 LYS B N 1
ATOM 2079 C CA . LYS B 1 116 ? 10.938 -5.492 -24.094 1 35.5 116 LYS B CA 1
ATOM 2080 C C . LYS B 1 116 ? 10.211 -4.902 -22.891 1 35.5 116 LYS B C 1
ATOM 2082 O O . LYS B 1 116 ? 9.375 -4.008 -23.047 1 35.5 116 LYS B O 1
ATOM 2087 N N . THR B 1 117 ? 9.609 -5.793 -22.031 1 33.78 117 THR B N 1
ATOM 2088 C CA . THR B 1 117 ? 8.766 -5.059 -21.094 1 33.78 117 THR B CA 1
ATOM 2089 C C . THR B 1 117 ? 9.594 -4.09 -20.266 1 33.78 117 THR B C 1
ATOM 2091 O O . THR B 1 117 ? 10.664 -4.445 -19.766 1 33.78 117 THR B O 1
ATOM 2094 N N . ALA B 1 118 ? 9.602 -2.828 -20.578 1 34.59 118 ALA B N 1
ATOM 2095 C CA . ALA B 1 118 ? 10.07 -1.732 -19.734 1 34.59 118 ALA B CA 1
ATOM 2096 C C . ALA B 1 118 ? 9.914 -2.078 -18.25 1 34.59 118 ALA B C 1
ATOM 2098 O O . ALA B 1 118 ? 8.797 -2.252 -17.766 1 34.59 118 ALA B O 1
ATOM 2099 N N . VAL B 1 119 ? 10.828 -2.846 -17.734 1 35.91 119 VAL B N 1
ATOM 2100 C CA . VAL B 1 119 ? 10.727 -3.107 -16.297 1 35.91 119 VAL B CA 1
ATOM 2101 C C . VAL B 1 119 ? 10.68 -1.787 -15.539 1 35.91 119 VAL B C 1
ATOM 2103 O O . VAL B 1 119 ? 11.602 -0.971 -15.641 1 35.91 119 VAL B O 1
ATOM 2106 N N . PRO B 1 120 ? 9.57 -1.296 -15.266 1 36.28 120 PRO B N 1
ATOM 2107 C CA . PRO B 1 120 ? 9.523 -0.059 -14.484 1 36.28 120 PRO B CA 1
ATOM 2108 C C . PRO B 1 120 ? 10.469 -0.089 -13.281 1 36.28 120 PRO B C 1
ATOM 2110 O O . PRO B 1 120 ? 10.766 -1.163 -12.758 1 36.28 120 PRO B O 1
ATOM 2113 N N . CYS B 1 121 ? 11.43 0.756 -13.219 1 35.06 121 CYS B N 1
ATOM 2114 C CA . CYS B 1 121 ? 12.273 1.004 -12.047 1 35.06 121 CYS B CA 1
ATOM 2115 C C . CYS B 1 121 ? 11.461 0.922 -10.766 1 35.06 121 CYS B C 1
ATOM 2117 O O . CYS B 1 121 ? 10.531 1.708 -10.555 1 35.06 121 CYS B O 1
ATOM 2119 N N . VAL B 1 122 ? 11.266 -0.289 -10.312 1 37.91 122 VAL B N 1
ATOM 2120 C CA . VAL B 1 122 ? 10.438 -0.457 -9.125 1 37.91 122 VAL B CA 1
ATOM 2121 C C . VAL B 1 122 ? 11.234 -0.04 -7.883 1 37.91 122 VAL B C 1
ATOM 2123 O O . VAL B 1 122 ? 12.438 -0.293 -7.797 1 37.91 122 VAL B O 1
ATOM 2126 N N . THR B 1 123 ? 10.961 0.941 -7.23 1 40.09 123 THR B N 1
ATOM 2127 C CA . THR B 1 123 ? 11.422 1.263 -5.887 1 40.09 123 THR B CA 1
ATOM 2128 C C . THR B 1 123 ? 11.094 0.131 -4.914 1 40.09 123 THR B C 1
ATOM 2130 O O . THR B 1 123 ? 9.938 -0.282 -4.805 1 40.09 123 THR B O 1
ATOM 2133 N N . ILE B 1 124 ? 12.109 -0.679 -4.625 1 44.81 124 ILE B N 1
ATOM 2134 C CA . ILE B 1 124 ? 11.922 -1.774 -3.68 1 44.81 124 ILE B CA 1
ATOM 2135 C C . ILE B 1 124 ? 11.961 -1.235 -2.252 1 44.81 124 ILE B C 1
ATOM 2137 O O . ILE B 1 124 ? 12.789 -0.389 -1.921 1 44.81 124 ILE B O 1
ATOM 2141 N N . TRP B 1 125 ? 11 -1.635 -1.5 1 45.25 125 TRP B N 1
ATOM 2142 C CA . TRP B 1 125 ? 10.914 -1.297 -0.083 1 45.25 125 TRP B CA 1
ATOM 2143 C C . TRP B 1 125 ? 11.492 -2.41 0.779 1 45.25 125 TRP B C 1
ATOM 2145 O O . TRP B 1 125 ? 11.195 -3.59 0.567 1 45.25 125 TRP B O 1
ATOM 2155 N N . ILE B 1 126 ? 12.742 -2.227 1.239 1 44.31 126 ILE B N 1
ATOM 2156 C CA . ILE B 1 126 ? 13.359 -3.213 2.121 1 44.31 126 ILE B CA 1
ATOM 2157 C C . ILE B 1 126 ? 12.844 -3.023 3.547 1 44.31 126 ILE B C 1
ATOM 2159 O O . ILE B 1 126 ? 12.844 -1.905 4.066 1 44.31 126 ILE B O 1
ATOM 2163 N N . PRO B 1 127 ? 12.25 -4.09 4.129 1 45.12 127 PRO B N 1
ATOM 2164 C CA . PRO B 1 127 ? 11.789 -4.02 5.516 1 45.12 127 PRO B CA 1
ATOM 2165 C C . PRO B 1 127 ? 12.93 -3.805 6.508 1 45.12 127 PRO B C 1
ATOM 2167 O O . PRO B 1 127 ? 13.961 -4.477 6.422 1 45.12 127 PRO B O 1
ATOM 2170 N N . VAL B 1 128 ? 13.078 -2.674 6.941 1 39.72 128 VAL B N 1
ATOM 2171 C CA . VAL B 1 128 ? 14.016 -2.463 8.039 1 39.72 128 VAL B CA 1
ATOM 2172 C C . VAL B 1 128 ? 13.273 -2.525 9.367 1 39.72 128 VAL B C 1
ATOM 2174 O O . VAL B 1 128 ? 12.203 -1.938 9.523 1 39.72 128 VAL B O 1
ATOM 2177 N N . GLN B 1 129 ? 13.516 -3.525 10.023 1 38.31 129 GLN B N 1
ATOM 2178 C CA . GLN B 1 129 ? 12.984 -3.637 11.375 1 38.31 129 GLN B CA 1
ATOM 2179 C C . GLN B 1 129 ? 13.562 -2.561 12.289 1 38.31 129 GLN B C 1
ATOM 2181 O O . GLN B 1 129 ? 14.781 -2.471 12.453 1 38.31 129 GLN B O 1
ATOM 2186 N N . VAL B 1 130 ? 12.992 -1.554 12.453 1 33.44 130 VAL B N 1
ATOM 2187 C CA . VAL B 1 130 ? 13.508 -0.667 13.492 1 33.44 130 VAL B CA 1
ATOM 2188 C C . VAL B 1 130 ? 12.961 -1.096 14.852 1 33.44 130 VAL B C 1
ATOM 2190 O O . VAL B 1 130 ? 11.75 -1.118 15.062 1 33.44 130 VAL B O 1
ATOM 2193 N N . VAL B 1 131 ? 13.688 -1.925 15.602 1 30.77 131 VAL B N 1
ATOM 2194 C CA . VAL B 1 131 ? 13.406 -2.297 16.984 1 30.77 131 VAL B CA 1
ATOM 2195 C C . VAL B 1 131 ? 13.68 -1.11 17.906 1 30.77 131 VAL B C 1
ATOM 2197 O O . VAL B 1 131 ? 14.781 -0.552 17.891 1 30.77 131 VAL B O 1
ATOM 2200 N N . VAL B 1 132 ? 12.695 -0.341 18.266 1 32.09 132 VAL B N 1
ATOM 2201 C CA . VAL B 1 132 ? 12.922 0.665 19.297 1 32.09 132 VAL B CA 1
ATOM 2202 C C . VAL B 1 132 ? 12.922 0.001 20.672 1 32.09 132 VAL B C 1
ATOM 2204 O O . VAL B 1 132 ? 11.922 -0.579 21.094 1 32.09 132 VAL B O 1
ATOM 2207 N N . GLY B 1 133 ? 14.062 -0.522 21.094 1 27.48 133 GLY B N 1
ATOM 2208 C CA . GLY B 1 133 ? 14.281 -0.994 22.453 1 27.48 133 GLY B CA 1
ATOM 2209 C C . GLY B 1 133 ? 14.094 0.086 23.5 1 27.48 133 GLY B C 1
ATOM 2210 O O . GLY B 1 133 ? 14.68 1.164 23.406 1 27.48 133 GLY B O 1
ATOM 2211 N N . ILE B 1 134 ? 12.867 0.157 24.141 1 29.5 134 ILE B N 1
ATOM 2212 C CA . ILE B 1 134 ? 12.797 0.909 25.391 1 29.5 134 ILE B CA 1
ATOM 2213 C C . ILE B 1 134 ? 13.703 0.26 26.438 1 29.5 134 ILE B C 1
ATOM 2215 O O . ILE B 1 134 ? 13.531 -0.917 26.766 1 29.5 134 ILE B O 1
ATOM 2219 N N . ASN B 1 135 ? 14.969 0.663 26.344 1 27.64 135 ASN B N 1
ATOM 2220 C CA . ASN B 1 135 ? 15.758 0.311 27.516 1 27.64 135 ASN B CA 1
ATOM 2221 C C . ASN B 1 135 ? 15.07 0.728 28.812 1 27.64 135 ASN B C 1
ATOM 2223 O O . ASN B 1 135 ? 14.672 1.887 28.969 1 27.64 135 ASN B O 1
ATOM 2227 N N . SER B 1 136 ? 14.609 -0.282 29.609 1 24.92 136 SER B N 1
ATOM 2228 C CA . SER B 1 136 ? 14.594 -0.03 31.047 1 24.92 136 SER B CA 1
ATOM 2229 C C . SER B 1 136 ? 15.992 0.286 31.562 1 24.92 136 SER B C 1
ATOM 2231 O O . SER B 1 136 ? 16.984 -0.276 31.094 1 24.92 136 SER B O 1
#